Protein AF-A0A812WUK5-F1 (afdb_monomer)

Sequence (344 aa):
MPRESSPRSAKQRGPAEACTGSKLDDSQPRVDVSDVGWEGQNVEGGQHTFPHPPQRDATEASHIDANLGVSGGSTPVQKYQTASGEHGGKRDRGANPKANSAAIAAGSDATPVLARILRLELGNTSQTCYVNSVFWAYTWNALHIRISQEARFGHATEAIARVLKQRQANLVRMTTWRAIFAGWPSIGEQHDAIEFLGHFLQFARPMCWDGEWQARTVDDDGMPHVQYRESTLQAISLVLAEGSGPHSLQELVNAWHAQADVHALSQVPCYVSGRTLEIQWRSYRVGTCILHHGATPTSGHYTSLMAQADGWLRTDDYQVPQPVSRITAAHEREVYALLLRLDE

Mean predicted aligned error: 16.14 Å

Secondary structure (DSSP, 8-state):
-------------PPPP-----PPP------------------PPPP-PPPPPPPPP--------------------------------------------------TTTHHHHHHHTT-EE--SSS-HHHHHHHHHHHHHHHTS-S-HHHHHGGGHHHHHHHTT-SEE-GGG-GGGTTTTTT-S-TTS---HHHHHHHHHHHH--GGG--EEEEEEE-TTSPEEEEEEEETTSPPP--PPTT--SPPHHHHHHHHHTSSSEEEEE-S----SSS--------EEEEEEEEEESSSTTSSEEEEEEE-SSSEEEE-TTS--EEESS--HHHHHHEEEEEEEE--

Radius of gyration: 30.3 Å; Cα contacts (8 Å, |Δi|>4): 383; chains: 1; bounding box: 117×89×70 Å

Foldseek 3Di:
DDDDDDDDDDDDDDDDDDDDDDDDDDDDDDDDPPDDDDDDDDDDDDDDDDDDDDDDDDDDDDDDDDDDDDDDDDDDDDDDDDDDDDDDDDDPPDDDPDDPCPPDPQPPVLSVLVVLLLQEFEAQPALQLLVVALLNQLVQQLSNDNDDLCLSFPQCSVVNVVRSPDSYDHSVPDPSNVQLCVVPPPNRFQAFSQVSQLSNCVRRVRNVQFFWKWWWAQDPVRDTDTPDIDRSSHDDDQDDDPPPPQDFPVVSVVSVVPPNTDIDTPDPQPPPPDDDRDDDDFDKDFQKFWFADDDDSRDGHIWMWGDDPQFIWIHDHRDRTDTDNDDDPVRRSRGPDTDIDTDD

InterPro domains:
  IPR038765 Papain-like cysteine peptidase superfamily [SSF54001] (122-320)

Nearest PDB structures (foldseek):
  5k1c-assembly1_A  TM=5.718E-01  e=2.610E-05  Homo sapiens
  3ihp-assembly1_A  TM=5.927E-01  e=7.668E-02  Homo sapiens
  3ihp-assembly2_B  TM=5.653E-01  e=1.094E-01  Homo sapiens
  2da0-assembly1_A  TM=3.693E-01  e=3.585E+00  Homo sapiens

Structure (mmCIF, N/CA/C/O backbone):
data_AF-A0A812WUK5-F1
#
_entry.id   AF-A0A812WUK5-F1
#
loop_
_atom_site.group_PDB
_atom_site.id
_atom_site.type_symbol
_atom_site.label_atom_id
_atom_site.label_alt_id
_atom_site.label_comp_id
_atom_site.label_asym_id
_atom_site.label_entity_id
_atom_site.label_seq_id
_atom_site.pdbx_PDB_ins_code
_atom_site.Cartn_x
_atom_site.Cartn_y
_atom_site.Cartn_z
_atom_site.occupancy
_atom_site.B_iso_or_equiv
_atom_site.auth_seq_id
_atom_site.auth_comp_id
_atom_site.auth_asym_id
_atom_site.auth_atom_id
_atom_site.pdbx_PDB_model_num
ATOM 1 N N . MET A 1 1 ? 76.556 -41.362 14.581 1.00 43.25 1 MET A N 1
ATOM 2 C CA . MET A 1 1 ? 77.399 -42.051 13.576 1.00 43.25 1 MET A CA 1
ATOM 3 C C . MET A 1 1 ? 77.601 -43.490 14.038 1.00 43.25 1 MET A C 1
ATOM 5 O O . MET A 1 1 ? 78.009 -43.624 15.184 1.00 43.25 1 MET A O 1
ATOM 9 N N . PRO A 1 2 ? 77.425 -44.544 13.220 1.00 58.84 2 PRO A N 1
ATOM 10 C CA . PRO A 1 2 ? 76.633 -44.688 11.991 1.00 58.84 2 PRO A CA 1
ATOM 11 C C . PRO A 1 2 ? 75.740 -45.963 11.981 1.00 58.84 2 PRO A C 1
ATOM 13 O O . PRO A 1 2 ? 75.994 -46.904 12.724 1.00 58.84 2 PRO A O 1
ATOM 16 N N . ARG A 1 3 ? 74.743 -45.995 11.082 1.00 38.50 3 ARG A N 1
ATOM 17 C CA . ARG A 1 3 ? 74.404 -47.076 10.117 1.00 38.50 3 ARG A CA 1
ATOM 18 C C . ARG A 1 3 ? 72.902 -47.149 9.814 1.00 38.50 3 ARG A C 1
ATOM 20 O O . ARG A 1 3 ? 72.107 -47.650 10.596 1.00 38.50 3 ARG A O 1
ATOM 27 N N . GLU A 1 4 ? 72.591 -46.596 8.643 1.00 39.03 4 GLU A N 1
ATOM 28 C CA . GLU A 1 4 ? 71.822 -47.197 7.544 1.00 39.03 4 GLU A CA 1
ATOM 29 C C . GLU A 1 4 ? 70.603 -48.063 7.891 1.00 39.03 4 GLU A C 1
ATOM 31 O O . GLU A 1 4 ? 70.710 -49.245 8.210 1.00 39.03 4 GLU A O 1
ATOM 36 N N . SER A 1 5 ? 69.423 -47.489 7.660 1.00 42.88 5 SER A N 1
ATOM 37 C CA . SER A 1 5 ? 68.174 -48.213 7.445 1.00 42.88 5 SER A CA 1
ATOM 38 C C . SER A 1 5 ? 67.640 -47.919 6.036 1.00 42.88 5 SER A C 1
ATOM 40 O O . SER A 1 5 ? 67.253 -46.802 5.705 1.00 42.88 5 SER A O 1
ATOM 42 N N . SER A 1 6 ? 67.622 -48.951 5.190 1.00 45.56 6 SER A N 1
ATOM 43 C CA . SER A 1 6 ? 66.783 -49.000 3.985 1.00 45.56 6 SER A CA 1
ATOM 44 C C . SER A 1 6 ? 65.317 -49.210 4.373 1.00 45.56 6 SER A C 1
ATOM 46 O O . SER A 1 6 ? 65.051 -50.033 5.254 1.00 45.56 6 SER A O 1
ATOM 48 N N . PRO A 1 7 ? 64.359 -48.631 3.630 1.00 52.66 7 PRO A N 1
ATOM 49 C CA . PRO A 1 7 ? 63.055 -49.253 3.480 1.00 52.66 7 PRO A CA 1
ATOM 50 C C . PRO A 1 7 ? 62.696 -49.549 2.020 1.00 52.66 7 PRO A C 1
ATOM 52 O O . PRO A 1 7 ? 63.026 -48.837 1.074 1.00 52.66 7 PRO A O 1
ATOM 55 N N . ARG A 1 8 ? 62.004 -50.680 1.892 1.00 40.00 8 ARG A N 1
ATOM 56 C CA . ARG A 1 8 ? 61.518 -51.331 0.679 1.00 40.00 8 ARG A CA 1
ATOM 57 C C . ARG A 1 8 ? 60.457 -50.496 -0.046 1.00 40.00 8 ARG A C 1
ATOM 59 O O . ARG A 1 8 ? 59.573 -49.920 0.578 1.00 40.00 8 ARG A O 1
ATOM 66 N N . SER A 1 9 ? 60.516 -50.554 -1.378 1.00 38.97 9 SER A N 1
ATOM 67 C CA . SER A 1 9 ? 59.488 -50.099 -2.321 1.00 38.97 9 SER A CA 1
ATOM 68 C C . SER A 1 9 ? 58.119 -50.728 -2.047 1.00 38.97 9 SER A C 1
ATOM 70 O O . SER A 1 9 ? 57.991 -51.954 -2.018 1.00 38.97 9 SER A O 1
ATOM 72 N N . ALA A 1 10 ? 57.089 -49.886 -1.949 1.00 40.41 10 ALA A N 1
ATOM 73 C CA . ALA A 1 10 ? 55.686 -50.273 -2.028 1.00 40.41 10 ALA A CA 1
ATOM 74 C C . ALA A 1 10 ? 55.088 -49.785 -3.359 1.00 40.41 10 ALA A C 1
ATOM 76 O O . ALA A 1 10 ? 55.273 -48.642 -3.770 1.00 40.41 10 ALA A O 1
ATOM 77 N N . LYS A 1 11 ? 54.404 -50.712 -4.034 1.00 42.16 11 LYS A N 1
ATOM 78 C CA . LYS A 1 11 ? 53.757 -50.593 -5.345 1.00 42.16 11 LYS A CA 1
ATOM 79 C C . LYS A 1 11 ? 52.724 -49.463 -5.402 1.00 42.16 11 LYS A C 1
ATOM 81 O O . LYS A 1 11 ? 51.792 -49.439 -4.604 1.00 42.16 11 LYS A O 1
ATOM 86 N N . GLN A 1 12 ? 52.828 -48.639 -6.442 1.00 38.47 12 GLN A N 1
ATOM 87 C CA . GLN A 1 12 ? 51.754 -47.786 -6.947 1.00 38.47 12 GLN A CA 1
ATOM 88 C C . GLN A 1 12 ? 50.602 -48.639 -7.513 1.00 38.47 12 GLN A C 1
ATOM 90 O O . GLN A 1 12 ? 50.820 -49.538 -8.327 1.00 38.47 12 GLN A O 1
ATOM 95 N N . ARG A 1 13 ? 49.368 -48.326 -7.108 1.00 38.53 13 ARG A N 1
ATOM 96 C CA . ARG A 1 13 ? 48.129 -48.615 -7.845 1.00 38.53 13 ARG A CA 1
ATOM 97 C C . ARG A 1 13 ? 47.298 -47.334 -7.832 1.00 38.53 13 ARG A C 1
ATOM 99 O O . ARG A 1 13 ? 46.910 -46.884 -6.759 1.00 38.53 13 ARG A O 1
ATOM 106 N N . GLY A 1 14 ? 47.089 -46.741 -9.004 1.00 37.22 14 GLY A N 1
ATOM 107 C CA . GLY A 1 14 ? 46.167 -45.619 -9.187 1.00 37.22 14 GLY A CA 1
ATOM 108 C C . GLY A 1 14 ? 44.711 -46.098 -9.247 1.00 37.22 14 GLY A C 1
ATOM 109 O O . GLY A 1 14 ? 44.480 -47.254 -9.617 1.00 37.22 14 GLY A O 1
ATOM 110 N N . PRO A 1 15 ? 43.730 -45.252 -8.891 1.00 46.38 15 PRO A N 1
ATOM 111 C CA . PRO A 1 15 ? 42.329 -45.530 -9.150 1.00 46.38 15 PRO A CA 1
ATOM 112 C C . PRO A 1 15 ? 41.895 -44.970 -10.511 1.00 46.38 15 PRO A C 1
ATOM 114 O O . PRO A 1 15 ? 42.324 -43.901 -10.939 1.00 46.38 15 PRO A O 1
ATOM 117 N N . ALA A 1 16 ? 41.047 -45.751 -11.174 1.00 36.78 16 ALA A N 1
ATOM 118 C CA . ALA A 1 16 ? 40.384 -45.448 -12.429 1.00 36.78 16 ALA A CA 1
ATOM 119 C C . ALA A 1 16 ? 39.194 -44.504 -12.202 1.00 36.78 16 ALA A C 1
ATOM 121 O O . ALA A 1 16 ? 38.368 -44.751 -11.323 1.00 36.78 16 ALA A O 1
ATOM 122 N N . GLU A 1 17 ? 39.090 -43.465 -13.026 1.00 38.69 17 GLU A N 1
ATOM 123 C CA . GLU A 1 17 ? 37.890 -42.642 -13.165 1.00 38.69 17 GLU A CA 1
ATOM 124 C C . GLU A 1 17 ? 36.977 -43.252 -14.234 1.00 38.69 17 GLU A C 1
ATOM 126 O O . GLU A 1 17 ? 37.379 -43.459 -15.380 1.00 38.69 17 GLU A O 1
ATOM 131 N N . ALA A 1 18 ? 35.737 -43.542 -13.848 1.00 36.28 18 ALA A N 1
ATOM 132 C CA . ALA A 1 18 ? 34.640 -43.865 -14.746 1.00 36.28 18 ALA A CA 1
ATOM 133 C C . ALA A 1 18 ? 33.557 -42.796 -14.551 1.00 36.28 18 ALA A C 1
ATOM 135 O O . ALA A 1 18 ? 32.821 -42.829 -13.568 1.00 36.28 18 ALA A O 1
ATOM 136 N N . CYS A 1 19 ? 33.478 -41.840 -15.479 1.00 33.44 19 CYS A N 1
ATOM 137 C CA . CYS A 1 19 ? 32.375 -40.886 -15.568 1.00 33.44 19 CYS A CA 1
ATOM 138 C C . CYS A 1 19 ? 31.333 -41.412 -16.559 1.00 33.44 19 CYS A C 1
ATOM 140 O O . CYS A 1 19 ? 31.558 -41.477 -17.766 1.00 33.44 19 CYS A O 1
ATOM 142 N N . THR A 1 20 ? 30.184 -41.802 -16.020 1.00 36.81 20 THR A N 1
ATOM 143 C CA . THR A 1 20 ? 28.961 -42.138 -16.748 1.00 36.81 20 THR A CA 1
ATOM 144 C C . THR A 1 20 ? 28.300 -40.869 -17.281 1.00 36.81 20 THR A C 1
ATOM 146 O O . THR A 1 20 ? 27.949 -39.980 -16.507 1.00 36.81 20 THR A O 1
ATOM 149 N N . GLY A 1 21 ? 28.109 -40.795 -18.599 1.00 33.91 21 GLY A N 1
ATOM 150 C CA . GLY A 1 21 ? 27.343 -39.737 -19.252 1.00 33.91 21 GLY A CA 1
ATOM 151 C C . GLY A 1 21 ? 25.841 -39.885 -19.002 1.00 33.91 21 GLY A C 1
ATOM 152 O O . GLY A 1 21 ? 25.277 -40.959 -19.208 1.00 33.91 21 GLY A O 1
ATOM 153 N N . SER A 1 22 ? 25.194 -38.791 -18.599 1.00 37.34 22 SER A N 1
ATOM 154 C CA . SER A 1 22 ? 23.740 -38.638 -18.660 1.00 37.34 22 SER A CA 1
ATOM 155 C C . SER A 1 22 ? 23.403 -37.665 -19.790 1.00 37.34 22 SER A C 1
ATOM 157 O O . SER A 1 22 ? 23.966 -36.577 -19.885 1.00 37.34 22 SER A O 1
ATOM 159 N N . LYS A 1 23 ? 22.544 -38.122 -20.706 1.00 35.53 23 LYS A N 1
ATOM 160 C CA . LYS A 1 23 ? 21.943 -37.319 -21.772 1.00 35.53 23 LYS A CA 1
ATOM 161 C C . LYS A 1 23 ? 20.836 -36.473 -21.147 1.00 35.53 23 LYS A C 1
ATOM 163 O O . LYS A 1 23 ? 19.940 -37.042 -20.527 1.00 35.53 23 LYS A O 1
ATOM 168 N N . LEU A 1 24 ? 20.908 -35.157 -21.316 1.00 37.69 24 LEU A N 1
ATOM 169 C CA . LEU A 1 24 ? 19.786 -34.255 -21.078 1.00 37.69 24 LEU A CA 1
ATOM 170 C C . LEU A 1 24 ? 19.023 -34.050 -22.387 1.00 37.69 24 LEU A C 1
ATOM 172 O O . LEU A 1 24 ? 19.610 -33.971 -23.465 1.00 37.69 24 LEU A O 1
ATOM 176 N N . ASP A 1 25 ? 17.712 -34.080 -22.222 1.00 33.91 25 ASP A N 1
ATOM 177 C CA . ASP A 1 25 ? 16.641 -34.067 -23.204 1.00 33.91 25 ASP A CA 1
ATOM 178 C C . ASP A 1 25 ? 16.394 -32.626 -23.675 1.00 33.91 25 ASP A C 1
ATOM 180 O O . ASP A 1 25 ? 16.109 -31.745 -22.863 1.00 33.91 25 ASP A O 1
ATOM 184 N N . ASP A 1 26 ? 16.569 -32.388 -24.974 1.00 40.38 26 ASP A N 1
ATOM 185 C CA . ASP A 1 26 ? 16.453 -31.084 -25.630 1.00 40.38 26 ASP A CA 1
ATOM 186 C C . ASP A 1 26 ? 15.086 -31.021 -26.327 1.00 40.38 26 ASP A C 1
ATOM 188 O O . ASP A 1 26 ? 14.933 -31.326 -27.512 1.00 40.38 26 ASP A O 1
ATOM 192 N N . SER A 1 27 ? 14.050 -30.673 -25.565 1.00 34.34 27 SER A N 1
ATOM 193 C CA . SER A 1 27 ? 12.719 -30.423 -26.116 1.00 34.34 27 SER A CA 1
ATOM 194 C C . SER A 1 27 ? 12.052 -29.229 -25.437 1.00 34.34 27 SER A C 1
ATOM 196 O O . SER A 1 27 ? 11.167 -29.381 -24.595 1.00 34.34 27 SER A O 1
ATOM 198 N N . GLN A 1 28 ? 12.451 -28.024 -25.845 1.00 36.12 28 GLN A N 1
ATOM 199 C CA . GLN A 1 28 ? 11.579 -26.849 -25.821 1.00 36.12 28 GLN A CA 1
ATOM 200 C C . GLN A 1 28 ? 11.676 -26.087 -27.154 1.00 36.12 28 GLN A C 1
ATOM 202 O O . GLN A 1 28 ? 12.758 -26.011 -27.740 1.00 36.12 28 GLN A O 1
ATOM 207 N N . PRO A 1 29 ? 10.554 -25.556 -27.676 1.00 33.25 29 PRO A N 1
ATOM 208 C CA . PRO A 1 29 ? 10.519 -24.932 -28.991 1.00 33.25 29 PRO A CA 1
ATOM 209 C C . PRO A 1 29 ? 11.174 -23.546 -28.962 1.00 33.25 29 PRO A C 1
ATOM 211 O O . PRO A 1 29 ? 10.776 -22.671 -28.194 1.00 33.25 29 PRO A O 1
ATOM 214 N N . ARG A 1 30 ? 12.157 -23.334 -29.843 1.00 33.81 30 ARG A N 1
ATOM 215 C CA . ARG A 1 30 ? 12.632 -21.996 -30.216 1.00 33.81 30 ARG A CA 1
ATOM 216 C C . ARG A 1 30 ? 11.544 -21.306 -31.041 1.00 33.81 30 ARG A C 1
ATOM 218 O O . ARG A 1 30 ? 11.144 -21.832 -32.076 1.00 33.81 30 ARG A O 1
ATOM 225 N N . VAL A 1 31 ? 11.087 -20.143 -30.588 1.00 33.94 31 VAL A N 1
ATOM 226 C CA . VAL A 1 31 ? 10.307 -19.212 -31.412 1.00 33.94 31 VAL A CA 1
ATOM 227 C C . VAL A 1 31 ? 11.310 -18.365 -32.190 1.00 33.94 31 VAL A C 1
ATOM 229 O O . VAL A 1 31 ? 12.100 -17.636 -31.594 1.00 33.94 31 VAL A O 1
ATOM 232 N N . ASP A 1 32 ? 11.324 -18.539 -33.507 1.00 28.92 32 ASP A N 1
ATOM 233 C CA . ASP A 1 32 ? 12.151 -17.781 -34.445 1.00 28.92 32 ASP A CA 1
ATOM 234 C C . ASP A 1 32 ? 11.453 -16.440 -34.733 1.00 28.92 32 ASP A C 1
ATOM 236 O O . ASP A 1 32 ? 10.324 -16.420 -35.222 1.00 28.92 32 ASP A O 1
ATOM 240 N N . VAL A 1 33 ? 12.079 -15.321 -34.356 1.00 36.72 33 VAL A N 1
ATOM 241 C CA . VAL A 1 33 ? 11.518 -13.957 -34.483 1.00 36.72 33 VAL A CA 1
ATOM 242 C C . VAL A 1 33 ? 12.128 -13.246 -35.697 1.00 36.72 33 VAL A C 1
ATOM 244 O O . VAL A 1 33 ? 12.497 -12.078 -35.636 1.00 36.72 33 VAL A O 1
ATOM 247 N N . SER A 1 34 ? 12.284 -13.956 -36.812 1.00 31.58 34 SER A N 1
ATOM 248 C CA . SER A 1 34 ? 12.904 -13.413 -38.028 1.00 31.58 34 SER A CA 1
ATOM 249 C C . SER A 1 34 ? 11.917 -12.927 -39.104 1.00 31.58 34 SER A C 1
ATOM 251 O O . SER A 1 34 ? 12.367 -12.409 -40.118 1.00 31.58 34 SER A O 1
ATOM 253 N N . ASP A 1 35 ? 10.598 -12.962 -38.869 1.00 31.66 35 ASP A N 1
ATOM 254 C CA . ASP A 1 35 ? 9.582 -12.590 -39.876 1.00 31.66 35 ASP A CA 1
ATOM 255 C C . ASP A 1 35 ? 8.599 -11.499 -39.406 1.00 31.66 35 ASP A C 1
ATOM 257 O O . ASP A 1 35 ? 7.379 -11.673 -39.408 1.00 31.66 35 ASP A O 1
ATOM 261 N N . VAL A 1 36 ? 9.112 -10.321 -39.042 1.00 33.81 36 VAL A N 1
ATOM 262 C CA . VAL A 1 36 ? 8.279 -9.105 -39.004 1.00 33.81 36 VAL A CA 1
ATOM 263 C C . VAL A 1 36 ? 8.963 -8.006 -39.808 1.00 33.81 36 VAL A C 1
ATOM 265 O O . VAL A 1 36 ? 9.722 -7.193 -39.288 1.00 33.81 36 VAL A O 1
ATOM 268 N N . GLY A 1 37 ? 8.706 -8.007 -41.116 1.00 30.98 37 GLY A N 1
ATOM 269 C CA . GLY A 1 37 ? 9.048 -6.895 -41.994 1.00 30.98 37 GLY A CA 1
ATOM 270 C C . GLY A 1 37 ? 8.241 -5.658 -41.603 1.00 30.98 37 GLY A C 1
ATOM 271 O O . GLY A 1 37 ? 7.017 -5.649 -41.721 1.00 30.98 37 GLY A O 1
ATOM 272 N N . TRP A 1 38 ? 8.931 -4.621 -41.135 1.00 29.12 38 TRP A N 1
ATOM 273 C CA . TRP A 1 38 ? 8.349 -3.313 -40.857 1.00 29.12 38 TRP A CA 1
ATOM 274 C C . TRP A 1 38 ? 9.002 -2.286 -41.788 1.00 29.12 38 TRP A C 1
ATOM 276 O O . TRP A 1 38 ? 10.150 -1.890 -41.596 1.00 29.12 38 TRP A O 1
ATOM 286 N N . GLU A 1 39 ? 8.287 -1.899 -42.847 1.00 30.41 39 GLU A N 1
ATOM 287 C CA . GLU A 1 39 ? 8.645 -0.754 -43.688 1.00 30.41 39 GLU A CA 1
ATOM 288 C C . GLU A 1 39 ? 8.265 0.533 -42.947 1.00 30.41 39 GLU A C 1
ATOM 290 O O . GLU A 1 39 ? 7.092 0.802 -42.683 1.00 30.41 39 GLU A O 1
ATOM 295 N N . GLY A 1 40 ? 9.278 1.316 -42.575 1.00 30.23 40 GLY A N 1
ATOM 296 C CA . GLY A 1 40 ? 9.114 2.563 -41.840 1.00 30.23 40 GLY A CA 1
ATOM 297 C C . GLY A 1 40 ? 8.544 3.694 -42.698 1.00 30.23 40 GLY A C 1
ATOM 298 O O . GLY A 1 40 ? 9.031 3.976 -43.793 1.00 30.23 40 GLY A O 1
ATOM 299 N N . GLN A 1 41 ? 7.563 4.411 -42.148 1.00 30.00 41 GLN A N 1
ATOM 300 C CA . GLN A 1 41 ? 7.281 5.792 -42.531 1.00 30.00 41 GLN A CA 1
ATOM 301 C C . GLN A 1 41 ? 7.816 6.724 -41.441 1.00 30.00 41 GLN A C 1
ATOM 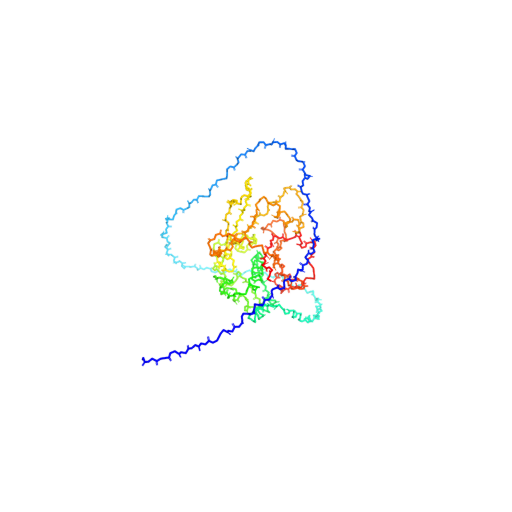303 O O . GLN A 1 41 ? 7.349 6.717 -40.305 1.00 30.00 41 GLN A O 1
ATOM 308 N N . ASN A 1 42 ? 8.820 7.516 -41.818 1.00 32.34 42 ASN A N 1
ATOM 309 C CA . ASN A 1 42 ? 9.374 8.601 -41.018 1.00 32.34 42 ASN A CA 1
ATOM 310 C C . ASN A 1 42 ? 8.310 9.680 -40.785 1.00 32.34 42 ASN A C 1
ATOM 312 O O . ASN A 1 42 ? 7.795 10.253 -41.746 1.00 32.34 42 ASN A O 1
ATOM 316 N N . VAL A 1 43 ? 8.043 10.006 -39.521 1.00 35.12 43 VAL A N 1
ATOM 317 C CA . VAL A 1 43 ? 7.376 11.254 -39.134 1.00 35.12 43 VAL A CA 1
ATOM 318 C C . VAL A 1 43 ? 8.320 11.999 -38.196 1.00 35.12 43 VAL A C 1
ATOM 320 O O . VAL A 1 43 ? 8.730 11.479 -37.161 1.00 35.12 43 VAL A O 1
ATOM 323 N N . GLU A 1 44 ? 8.722 13.193 -38.623 1.00 29.70 44 GLU A N 1
ATOM 324 C CA . GLU A 1 44 ? 9.677 14.069 -37.949 1.00 29.70 44 GLU A CA 1
ATOM 325 C C . GLU A 1 44 ? 9.178 14.472 -36.551 1.00 29.70 44 GLU A C 1
ATOM 327 O O . GLU A 1 44 ? 8.064 14.970 -36.382 1.00 29.70 44 GLU A O 1
ATOM 332 N N . GLY A 1 45 ? 10.018 14.241 -35.539 1.00 31.14 45 GLY A N 1
ATOM 333 C CA . GLY A 1 45 ? 9.733 14.545 -34.140 1.00 31.14 45 GLY A CA 1
ATOM 334 C C . GLY A 1 45 ? 9.919 16.024 -33.800 1.00 31.14 45 GLY A C 1
ATOM 335 O O . GLY A 1 45 ? 10.995 16.592 -33.993 1.00 31.14 45 GLY A O 1
ATOM 336 N N . GLY A 1 46 ? 8.882 16.632 -33.222 1.00 28.91 46 GLY A N 1
ATOM 337 C CA . GLY A 1 46 ? 8.977 17.901 -32.504 1.00 28.91 46 GLY A CA 1
ATOM 338 C C . GLY A 1 46 ? 9.508 17.677 -31.087 1.00 28.91 46 GLY A C 1
ATOM 339 O O . GLY A 1 46 ? 8.904 16.955 -30.297 1.00 28.91 46 GLY A O 1
ATOM 340 N N . GLN A 1 47 ? 10.642 18.296 -30.758 1.00 29.94 47 GLN A N 1
ATOM 341 C CA . GLN A 1 47 ? 11.203 18.304 -29.407 1.00 29.94 47 GLN A CA 1
ATOM 342 C C . GLN A 1 47 ? 10.354 19.191 -28.484 1.00 29.94 47 GLN A C 1
ATOM 344 O O . GLN A 1 47 ? 10.299 20.406 -28.667 1.00 29.94 47 GLN A O 1
ATOM 349 N N . HIS A 1 48 ? 9.744 18.599 -27.457 1.00 29.64 48 HIS A N 1
ATOM 350 C CA . HIS A 1 48 ? 9.197 19.337 -26.319 1.00 29.64 48 HIS A CA 1
ATOM 351 C C . HIS A 1 48 ? 10.147 19.214 -25.126 1.00 29.64 48 HIS A C 1
ATOM 353 O O . HIS A 1 48 ? 10.326 18.141 -24.555 1.00 29.64 48 HIS A O 1
ATOM 359 N N . THR A 1 49 ? 10.770 20.331 -24.754 1.00 29.05 49 THR A N 1
ATOM 360 C CA . THR A 1 49 ? 11.518 20.485 -23.505 1.00 29.05 49 THR A CA 1
ATOM 361 C C . THR A 1 49 ? 10.548 20.796 -22.364 1.00 29.05 49 THR A C 1
ATOM 363 O O . THR A 1 49 ? 9.758 21.736 -22.442 1.00 29.05 49 THR A O 1
ATOM 366 N N . PHE A 1 50 ? 10.608 20.013 -21.287 1.00 33.12 50 PHE A N 1
ATOM 367 C CA . PHE A 1 50 ? 9.899 20.312 -20.041 1.00 33.12 50 PHE A CA 1
ATOM 368 C C . PHE A 1 50 ? 10.764 21.211 -19.140 1.00 33.12 50 PHE A C 1
ATOM 370 O O . PHE A 1 50 ? 11.974 20.988 -19.045 1.00 33.12 50 PHE A O 1
ATOM 377 N N . PRO A 1 51 ? 10.189 22.226 -18.468 1.00 31.23 51 PRO A N 1
ATOM 378 C CA . PRO A 1 51 ? 10.938 23.082 -17.558 1.00 31.23 51 PRO A CA 1
ATOM 379 C C . PRO A 1 51 ? 11.224 22.372 -16.226 1.00 31.23 51 PRO A C 1
ATOM 381 O O . PRO A 1 51 ? 10.346 21.746 -15.633 1.00 31.23 51 PRO A O 1
ATOM 384 N N . HIS A 1 52 ? 12.455 22.517 -15.732 1.00 30.88 52 HIS A N 1
ATOM 385 C CA . HIS A 1 52 ? 12.844 22.110 -14.382 1.00 30.88 52 HIS A CA 1
ATOM 386 C C . HIS A 1 52 ? 12.072 22.903 -13.307 1.00 30.88 52 HIS A C 1
ATOM 388 O O . HIS A 1 52 ? 11.827 24.100 -13.488 1.00 30.88 52 HIS A O 1
ATOM 394 N N . PRO A 1 53 ? 11.732 22.286 -12.159 1.00 31.83 53 PRO A N 1
ATOM 395 C CA . PRO A 1 53 ? 11.141 23.000 -11.034 1.00 31.83 53 PRO A CA 1
ATOM 396 C C . PRO A 1 53 ? 12.160 23.955 -10.380 1.00 31.83 53 PRO A C 1
ATOM 398 O O . PRO A 1 53 ? 13.358 23.656 -10.350 1.00 31.83 53 PRO A O 1
ATOM 401 N N . PRO A 1 54 ? 11.709 25.101 -9.833 1.00 31.97 54 PRO A N 1
ATOM 402 C CA . PRO A 1 54 ? 12.600 26.090 -9.242 1.00 31.97 54 PRO A CA 1
ATOM 403 C C . PRO A 1 54 ? 13.219 25.567 -7.940 1.00 31.97 54 PRO A C 1
ATOM 405 O O . PRO A 1 54 ? 12.516 25.120 -7.030 1.00 31.97 54 PRO A O 1
ATOM 408 N N . GLN A 1 55 ? 14.544 25.679 -7.838 1.00 30.91 55 GLN A N 1
ATOM 409 C CA . GLN A 1 55 ? 15.269 25.552 -6.575 1.00 30.91 55 GLN A CA 1
ATOM 410 C C . GLN A 1 55 ? 14.819 26.677 -5.632 1.00 30.91 55 GLN A C 1
ATOM 412 O O . GLN A 1 55 ? 14.869 27.851 -5.993 1.00 30.91 55 GLN A O 1
ATOM 417 N N . ARG A 1 56 ? 14.340 26.324 -4.433 1.00 34.44 56 ARG A N 1
ATOM 418 C CA . ARG A 1 56 ? 14.052 27.292 -3.367 1.00 34.44 56 ARG A CA 1
ATOM 419 C C . ARG A 1 56 ? 15.281 27.452 -2.482 1.00 34.44 56 ARG A C 1
ATOM 421 O O . ARG A 1 56 ? 15.704 26.491 -1.840 1.00 34.44 56 ARG A O 1
ATOM 428 N N . ASP A 1 57 ? 15.794 28.675 -2.441 1.00 28.22 57 ASP A N 1
ATOM 429 C CA . ASP A 1 57 ? 16.835 29.108 -1.517 1.00 28.22 57 ASP A CA 1
ATOM 430 C C . ASP A 1 57 ? 16.337 29.089 -0.068 1.00 28.22 57 ASP A C 1
ATOM 432 O O . ASP A 1 57 ? 15.227 29.516 0.261 1.00 28.22 57 ASP A O 1
ATOM 436 N N . ALA A 1 58 ? 17.191 28.565 0.807 1.00 36.53 58 ALA A N 1
ATOM 437 C CA . ALA A 1 58 ? 16.968 28.453 2.236 1.00 36.53 58 ALA A CA 1
ATOM 438 C C . ALA A 1 58 ? 17.486 29.701 2.961 1.00 36.53 58 ALA A C 1
ATOM 440 O O . ALA A 1 58 ? 18.580 29.682 3.512 1.00 36.53 58 ALA A O 1
ATOM 441 N N . THR A 1 59 ? 16.688 30.765 3.012 1.00 35.41 59 THR A N 1
ATOM 442 C CA . THR A 1 59 ? 16.883 31.871 3.965 1.00 35.41 59 THR A CA 1
ATOM 443 C C . THR A 1 59 ? 15.560 32.587 4.200 1.00 35.41 59 THR A C 1
ATOM 445 O O . THR A 1 59 ? 15.132 33.334 3.334 1.00 35.41 59 THR A O 1
ATOM 448 N N . GLU A 1 60 ? 14.924 32.335 5.348 1.00 30.77 60 GLU A N 1
ATOM 449 C CA . GLU A 1 60 ? 14.215 33.318 6.192 1.00 30.77 60 GLU A CA 1
ATOM 450 C C . GLU A 1 60 ? 13.352 32.579 7.223 1.00 30.77 60 GLU A C 1
ATOM 452 O O . GLU A 1 60 ? 12.243 32.121 6.958 1.00 30.77 60 GLU A O 1
ATOM 457 N N . ALA A 1 61 ? 13.895 32.446 8.431 1.00 29.34 61 ALA A N 1
ATOM 458 C CA . ALA A 1 61 ? 13.150 32.055 9.615 1.00 29.34 61 ALA A CA 1
ATOM 459 C C . ALA A 1 61 ? 13.471 33.060 10.723 1.00 29.34 61 ALA A C 1
ATOM 461 O O . ALA A 1 61 ? 14.479 32.927 11.414 1.00 29.34 61 ALA A O 1
ATOM 462 N N . SER A 1 62 ? 12.619 34.068 10.895 1.00 31.30 62 SER A N 1
ATOM 463 C CA . SER A 1 62 ? 12.498 34.805 12.152 1.00 31.30 62 SER A CA 1
ATOM 464 C C . SER A 1 62 ? 11.169 35.563 12.208 1.00 31.30 62 SER A C 1
ATOM 466 O O . SER A 1 62 ? 10.674 36.052 11.201 1.00 31.30 62 SER A O 1
ATOM 468 N N . HIS A 1 63 ? 10.632 35.659 13.427 1.00 32.12 63 HIS A N 1
ATOM 469 C CA . HIS A 1 63 ? 9.456 36.425 13.859 1.00 32.12 63 HIS A CA 1
ATOM 470 C C . HIS A 1 63 ? 8.076 35.776 13.693 1.00 32.12 63 HIS A C 1
ATOM 472 O O . HIS A 1 63 ? 7.345 36.016 12.739 1.00 32.12 63 HIS A O 1
ATOM 478 N N . ILE A 1 64 ? 7.662 35.058 14.744 1.00 32.41 64 ILE A N 1
ATOM 479 C CA . ILE A 1 64 ? 6.259 35.042 15.171 1.00 32.41 64 ILE A CA 1
ATOM 480 C C . ILE A 1 64 ? 6.226 35.478 16.636 1.00 32.41 64 ILE A C 1
ATOM 482 O O . ILE A 1 64 ? 6.698 34.764 17.521 1.00 32.41 64 ILE A O 1
ATOM 486 N N . ASP A 1 65 ? 5.685 36.675 16.852 1.00 30.25 65 ASP A N 1
ATOM 487 C CA . ASP A 1 65 ? 5.358 37.221 18.162 1.00 30.25 65 ASP A CA 1
ATOM 488 C C . ASP A 1 65 ? 4.124 36.536 18.752 1.00 30.25 65 ASP A C 1
ATOM 490 O O . ASP A 1 65 ? 3.128 36.257 18.080 1.00 30.25 65 ASP A O 1
ATOM 494 N N . ALA A 1 66 ? 4.203 36.310 20.059 1.00 33.31 66 ALA A N 1
ATOM 495 C CA . ALA A 1 66 ? 3.103 35.885 20.897 1.00 33.31 66 ALA A CA 1
ATOM 496 C C . ALA A 1 66 ? 2.144 37.058 21.145 1.00 33.31 66 ALA A C 1
ATOM 498 O O . ALA A 1 66 ? 2.556 38.109 21.625 1.00 33.31 66 ALA A O 1
ATOM 499 N N . ASN A 1 67 ? 0.847 36.848 20.913 1.00 31.06 67 ASN A N 1
ATOM 500 C CA . ASN A 1 67 ? -0.188 37.666 21.537 1.00 31.06 67 ASN A CA 1
ATOM 501 C C . ASN A 1 67 ? -1.367 36.793 21.977 1.00 31.06 67 ASN A C 1
ATOM 503 O O . ASN A 1 67 ? -2.157 36.299 21.174 1.00 31.06 67 ASN A O 1
ATOM 507 N N . LEU A 1 68 ? -1.445 36.603 23.295 1.00 33.03 68 LEU A N 1
ATOM 508 C CA . LEU A 1 68 ? -2.579 36.047 24.020 1.00 33.03 68 LEU A CA 1
ATOM 509 C C . LEU A 1 68 ? -3.558 37.188 24.315 1.00 33.03 68 LEU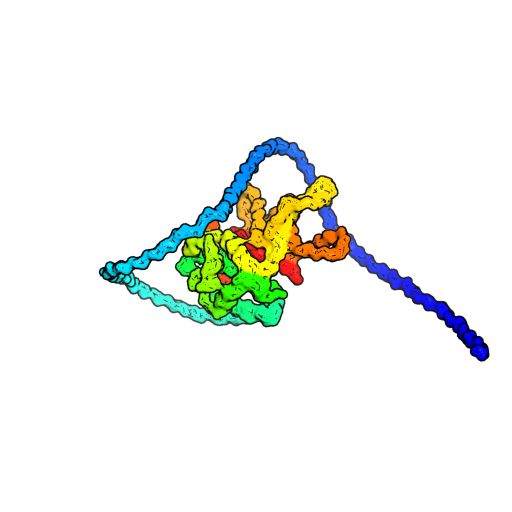 A C 1
ATOM 511 O O . LEU A 1 68 ? -3.237 38.100 25.073 1.00 33.03 68 LEU A O 1
ATOM 515 N N . GLY A 1 69 ? -4.757 37.118 23.739 1.00 28.78 69 GLY A N 1
ATOM 516 C CA . GLY A 1 69 ? -5.861 38.032 24.016 1.00 28.78 69 GLY A CA 1
ATOM 517 C C . GLY A 1 69 ? -7.107 37.260 24.436 1.00 28.78 69 GLY A C 1
ATOM 518 O O . GLY A 1 69 ? -7.691 36.530 23.643 1.00 28.78 69 GLY A O 1
ATOM 519 N N . VAL A 1 70 ? -7.489 37.421 25.701 1.00 33.56 70 VAL A N 1
ATOM 520 C CA . VAL A 1 70 ? -8.696 36.881 26.339 1.00 33.56 70 VAL A CA 1
ATOM 521 C C . VAL A 1 70 ? -9.895 37.796 26.067 1.00 33.56 70 VAL A C 1
ATOM 523 O O . VAL A 1 70 ? -9.820 38.992 26.323 1.00 33.56 70 VAL A O 1
ATOM 526 N N . SER A 1 71 ? -11.013 37.233 25.604 1.00 31.23 71 SER A N 1
ATOM 527 C CA . SER A 1 71 ? -12.423 37.599 25.898 1.00 31.23 71 SER A CA 1
ATOM 528 C C . SER A 1 71 ? -13.303 36.714 24.994 1.00 31.23 71 SER A C 1
ATOM 530 O O . SER A 1 71 ? -12.943 36.467 23.853 1.00 31.23 71 SER A O 1
ATOM 532 N N . GLY A 1 72 ? -14.378 36.047 25.412 1.00 28.30 72 GLY A N 1
ATOM 533 C CA . GLY A 1 72 ? -15.445 36.422 26.333 1.00 28.30 72 GLY A CA 1
ATOM 534 C C . GLY A 1 72 ? -16.710 36.634 25.490 1.00 28.30 72 GLY A C 1
ATOM 535 O O . GLY A 1 72 ? -16.827 37.674 24.858 1.00 28.30 72 GLY A O 1
ATOM 536 N N . GLY A 1 73 ? -17.635 35.665 25.432 1.00 27.30 73 GLY A N 1
ATOM 537 C CA . GLY A 1 73 ? -18.875 35.850 24.662 1.00 27.30 73 GLY A CA 1
ATOM 538 C C . GLY A 1 73 ? -19.737 34.604 24.440 1.00 27.30 73 GLY A C 1
ATOM 539 O O . GLY A 1 73 ? -19.530 33.853 23.499 1.00 27.30 73 GLY A O 1
ATOM 540 N N . SER A 1 74 ? -20.701 34.442 25.340 1.00 29.11 74 SER A N 1
ATOM 541 C CA . SER A 1 74 ? -21.980 33.720 25.330 1.00 29.11 74 SER A CA 1
ATOM 542 C C . SER A 1 74 ? -22.529 33.033 24.060 1.00 29.11 74 SER A C 1
ATOM 544 O O . SER A 1 74 ? -22.565 33.573 22.960 1.00 29.11 74 SER A O 1
ATOM 546 N N . THR A 1 75 ? -23.116 31.865 24.333 1.00 32.53 75 THR A N 1
ATOM 547 C CA . THR A 1 75 ? -24.041 31.002 23.572 1.00 32.53 75 THR A CA 1
ATOM 548 C C . THR A 1 75 ? -25.265 31.733 22.972 1.00 32.53 75 THR A C 1
ATOM 550 O O . THR A 1 75 ? -25.681 32.762 23.506 1.00 32.53 75 THR A O 1
ATOM 553 N N . PRO A 1 76 ? -25.943 31.150 21.955 1.00 36.94 76 PRO A N 1
ATOM 554 C CA . PRO A 1 76 ? -27.053 30.254 22.288 1.00 36.94 76 PRO A CA 1
ATOM 555 C C . PRO A 1 76 ? -27.163 28.963 21.464 1.00 36.94 76 PRO A C 1
ATOM 557 O O . PRO A 1 76 ? -26.774 28.838 20.309 1.00 36.94 76 PRO A O 1
ATOM 560 N N . VAL A 1 77 ? -27.768 28.009 22.163 1.00 33.28 77 VAL A N 1
ATOM 561 C CA . VAL A 1 77 ? -28.255 26.687 21.781 1.00 33.28 77 VAL A CA 1
ATOM 562 C C . VAL A 1 77 ? -29.204 26.753 20.578 1.00 33.28 77 VAL A C 1
ATOM 564 O O . VAL A 1 77 ? -30.227 27.430 20.644 1.00 33.28 77 VAL A O 1
ATOM 567 N N . GLN A 1 78 ? -28.948 25.945 19.545 1.00 30.67 78 GLN A N 1
ATOM 568 C CA . GLN A 1 78 ? -29.975 25.518 18.591 1.00 30.67 78 GLN A CA 1
ATOM 569 C C . GLN A 1 78 ? -30.162 24.001 18.678 1.00 30.67 78 GLN A C 1
ATOM 571 O O . GLN A 1 78 ? -29.282 23.208 18.351 1.00 30.67 78 GLN A O 1
ATOM 576 N N . LYS A 1 79 ? -31.342 23.621 19.175 1.00 30.64 79 LYS A N 1
ATOM 577 C CA . LYS A 1 79 ? -31.874 22.260 19.178 1.00 30.64 79 LYS A CA 1
ATOM 578 C C . LYS A 1 79 ? -32.290 21.906 17.751 1.00 30.64 79 LYS A C 1
ATOM 580 O O . LYS A 1 79 ? -33.224 22.514 17.239 1.00 30.64 79 LYS A O 1
ATOM 585 N N . TYR A 1 80 ? -31.676 20.888 17.160 1.00 31.06 80 TYR A N 1
ATOM 586 C CA . TYR A 1 80 ? -32.293 20.152 16.060 1.00 31.06 80 TYR A CA 1
ATOM 587 C C . TYR A 1 80 ? -32.963 18.903 16.629 1.00 31.06 80 TYR A C 1
ATOM 589 O O . TYR A 1 80 ? -32.311 17.927 16.991 1.00 31.06 80 TYR A O 1
ATOM 597 N N . GLN A 1 81 ? -34.288 18.976 16.740 1.00 29.23 81 GLN A N 1
ATOM 598 C CA . GLN A 1 81 ? -35.155 17.806 16.759 1.00 29.23 81 GLN A CA 1
ATOM 599 C C . GLN A 1 81 ? -35.234 17.282 15.325 1.00 29.23 81 GLN A C 1
ATOM 601 O O . GLN A 1 81 ? -35.669 18.004 14.433 1.00 29.23 81 GLN A O 1
ATOM 606 N N . THR A 1 82 ? -34.845 16.031 15.102 1.00 34.84 82 THR A N 1
ATOM 607 C CA . THR A 1 82 ? -35.336 15.262 13.955 1.00 34.84 82 THR A CA 1
ATOM 608 C C . THR A 1 82 ? -35.880 13.932 14.441 1.00 34.84 82 THR A C 1
ATOM 610 O O . THR A 1 82 ? -35.423 13.356 15.428 1.00 34.84 82 THR A O 1
ATOM 613 N N . ALA A 1 83 ? -36.982 13.571 13.802 1.00 31.75 83 ALA A N 1
ATOM 614 C CA . ALA A 1 83 ? -37.999 12.671 14.281 1.00 31.75 83 ALA A CA 1
ATOM 615 C C . ALA A 1 83 ? -37.573 11.200 14.260 1.00 31.75 83 ALA A C 1
ATOM 617 O O . ALA A 1 83 ? -36.880 10.722 13.366 1.00 31.75 83 ALA A O 1
ATOM 618 N N . SER A 1 84 ? -38.093 10.498 15.258 1.00 33.28 84 SER A N 1
ATOM 619 C CA . SER A 1 84 ? -38.247 9.055 15.353 1.00 33.28 84 SER A CA 1
ATOM 620 C C . SER A 1 84 ? -38.979 8.477 14.136 1.00 33.28 84 SER A C 1
ATOM 622 O O . SER A 1 84 ? -40.162 8.751 13.933 1.00 33.28 84 SER A O 1
ATOM 624 N N . GLY A 1 85 ? -38.285 7.633 13.375 1.00 31.34 85 GLY A N 1
ATOM 625 C CA . GLY A 1 85 ? -38.872 6.659 12.461 1.00 31.34 85 GLY A CA 1
ATOM 626 C C . GLY A 1 85 ? -38.463 5.259 12.908 1.00 31.34 85 GLY A C 1
ATOM 627 O O . GLY A 1 85 ? -37.352 4.814 12.634 1.00 31.34 85 GLY A O 1
ATOM 628 N N . GLU A 1 86 ? -39.346 4.588 13.643 1.00 35.16 86 GLU A N 1
ATOM 629 C CA . GLU A 1 86 ? -39.204 3.183 14.016 1.00 35.16 86 GLU A CA 1
ATOM 630 C C . GLU A 1 86 ? -39.356 2.300 12.769 1.00 35.16 86 GLU A C 1
ATOM 632 O O . GLU A 1 86 ? -40.415 2.263 12.144 1.00 35.16 86 GLU A O 1
ATOM 637 N N . HIS A 1 87 ? -38.308 1.556 12.416 1.00 34.88 87 HIS A N 1
ATOM 638 C CA . HIS A 1 87 ? -38.398 0.379 11.550 1.00 34.88 87 HIS A CA 1
ATOM 639 C C . HIS A 1 87 ? -37.615 -0.767 12.193 1.00 34.88 87 HIS A C 1
ATOM 641 O O . HIS A 1 87 ? -36.390 -0.861 12.114 1.00 34.88 87 HIS A O 1
ATOM 647 N N . GLY A 1 88 ? -38.360 -1.632 12.884 1.00 36.97 88 GLY A N 1
ATOM 648 C CA . GLY A 1 88 ? -37.866 -2.870 13.468 1.00 36.97 88 GLY A CA 1
ATOM 649 C C . GLY A 1 88 ? -37.580 -3.910 12.389 1.00 36.97 88 GLY A C 1
ATOM 650 O O . GLY A 1 88 ? -38.472 -4.641 11.972 1.00 36.97 88 GLY A O 1
ATOM 651 N N . GLY A 1 89 ? -36.319 -4.003 11.970 1.00 32.69 89 GLY A N 1
ATOM 652 C CA . GLY A 1 89 ? -35.793 -5.127 11.199 1.00 32.69 89 GLY A CA 1
ATOM 653 C C . GLY A 1 89 ? -35.061 -6.105 12.115 1.00 32.69 89 GLY A C 1
ATOM 654 O O . GLY A 1 89 ? -33.954 -5.818 12.573 1.00 32.69 89 GLY A O 1
ATOM 655 N N . LYS A 1 90 ? -35.673 -7.267 12.381 1.00 35.47 90 LYS A N 1
ATOM 656 C CA . LYS A 1 90 ? -35.010 -8.446 12.965 1.00 35.47 90 LYS A CA 1
ATOM 657 C C . LYS A 1 90 ? -33.750 -8.759 12.149 1.00 35.47 90 LYS A C 1
ATOM 659 O O . LYS A 1 90 ? -33.854 -9.167 10.999 1.00 35.47 90 LYS A O 1
ATOM 664 N N . ARG A 1 91 ? -32.565 -8.574 12.739 1.00 35.97 91 ARG A N 1
ATOM 665 C CA . ARG A 1 91 ? -31.309 -9.086 12.178 1.00 35.97 91 ARG A CA 1
ATOM 666 C C . ARG A 1 91 ? -31.126 -10.526 12.631 1.00 35.97 91 ARG A C 1
ATOM 668 O O . ARG A 1 91 ? -30.920 -10.782 13.820 1.00 35.97 91 ARG A O 1
ATOM 675 N N . ASP A 1 92 ? -31.192 -11.437 11.670 1.00 32.47 92 ASP A N 1
ATOM 676 C CA . ASP A 1 92 ? -30.732 -12.808 11.822 1.00 32.47 92 ASP A CA 1
ATOM 677 C C . ASP A 1 92 ? -29.258 -12.807 12.233 1.00 32.47 92 ASP A C 1
ATOM 679 O O . ASP A 1 92 ? -28.382 -12.288 11.538 1.00 32.47 92 ASP A O 1
ATOM 683 N N . ARG A 1 93 ? -28.980 -13.394 13.401 1.00 37.34 93 ARG A N 1
ATOM 684 C CA . ARG A 1 93 ? -27.625 -13.754 13.823 1.00 37.34 93 ARG A CA 1
ATOM 685 C C . ARG A 1 93 ? -27.194 -14.970 13.005 1.00 37.34 93 ARG A C 1
ATOM 687 O O . ARG A 1 93 ? -27.308 -16.106 13.457 1.00 37.34 93 ARG A O 1
ATOM 694 N N . GLY A 1 94 ? -26.750 -14.697 11.781 1.00 32.09 94 GLY A N 1
ATOM 695 C CA . GLY A 1 94 ? -26.084 -15.652 10.905 1.00 32.09 94 GLY A CA 1
ATOM 696 C C . GLY A 1 94 ? -24.778 -16.157 11.518 1.00 32.09 94 GLY A C 1
ATOM 697 O O . GLY A 1 94 ? -24.097 -15.452 12.261 1.00 32.09 94 GLY A O 1
ATOM 698 N N . ALA A 1 95 ? -24.495 -17.422 11.236 1.00 34.59 95 ALA A N 1
ATOM 699 C CA . ALA A 1 95 ? -23.529 -18.278 11.897 1.00 34.59 95 ALA A CA 1
ATOM 700 C C . ALA A 1 95 ? -22.091 -17.736 11.955 1.00 34.59 95 ALA A C 1
ATOM 702 O O . ALA A 1 95 ? -21.571 -17.136 11.021 1.00 34.59 95 ALA A O 1
ATOM 703 N N . ASN A 1 96 ? -21.444 -18.065 13.072 1.00 35.31 96 ASN A N 1
ATOM 704 C CA . ASN A 1 96 ? -20.017 -17.937 13.335 1.00 35.31 96 ASN A CA 1
ATOM 705 C C . ASN A 1 96 ? -19.199 -18.684 12.253 1.00 35.31 96 ASN A C 1
ATOM 707 O O . ASN A 1 96 ? -19.274 -19.919 12.209 1.00 35.31 96 ASN A O 1
ATOM 711 N N . PRO A 1 97 ? -18.434 -18.000 11.380 1.00 40.81 97 PRO A N 1
ATOM 712 C CA . PRO A 1 97 ? -17.553 -18.682 10.448 1.00 40.81 97 PRO A CA 1
ATOM 713 C C . PRO A 1 97 ? -16.394 -19.284 11.244 1.00 40.81 97 PRO A C 1
ATOM 715 O O . PRO A 1 97 ? -15.652 -18.588 11.938 1.00 40.81 97 PRO A O 1
ATOM 718 N N . LYS A 1 98 ? -16.262 -20.612 11.168 1.00 34.97 98 LYS A N 1
ATOM 719 C CA . LYS A 1 98 ? -15.094 -21.333 11.677 1.00 34.97 98 LYS A CA 1
ATOM 720 C C . LYS A 1 98 ? -13.839 -20.657 11.126 1.00 34.97 98 LYS A C 1
ATOM 722 O O . LYS A 1 98 ? -13.722 -20.455 9.922 1.00 34.97 98 LYS A O 1
ATOM 727 N N . ALA A 1 99 ? -12.934 -20.292 12.027 1.00 38.34 99 ALA A N 1
ATOM 728 C CA . ALA A 1 99 ? -11.658 -19.686 11.701 1.00 38.34 99 ALA A CA 1
ATOM 729 C C . ALA A 1 99 ? -10.877 -20.588 10.731 1.00 38.34 99 ALA A C 1
ATOM 731 O O . ALA A 1 99 ? -10.371 -21.638 11.125 1.00 38.34 99 ALA A O 1
ATOM 732 N N . ASN A 1 100 ? -10.776 -20.168 9.470 1.00 38.62 100 ASN A N 1
ATOM 733 C CA . ASN A 1 100 ? -9.813 -20.702 8.513 1.00 38.62 100 ASN A CA 1
ATOM 734 C C . ASN A 1 100 ? -8.421 -20.211 8.925 1.00 38.62 100 ASN A C 1
ATOM 736 O O . ASN A 1 100 ? -7.941 -19.181 8.459 1.00 38.62 100 ASN A O 1
ATOM 740 N N . SER A 1 101 ? -7.775 -20.920 9.850 1.00 39.34 101 SER A N 1
ATOM 741 C CA . SER A 1 101 ? -6.356 -20.723 10.140 1.00 39.34 101 SER A CA 1
ATOM 742 C C . SER A 1 101 ? -5.526 -21.512 9.125 1.00 39.34 101 SER A C 1
ATOM 744 O O . SER A 1 101 ? -4.988 -22.573 9.441 1.00 39.34 101 SER A O 1
ATOM 746 N N . ALA A 1 102 ? -5.447 -21.013 7.892 1.00 40.12 102 ALA A N 1
ATOM 747 C CA . ALA A 1 102 ? -4.402 -21.435 6.970 1.00 40.12 102 ALA A CA 1
ATOM 748 C C . ALA A 1 102 ? -3.069 -20.904 7.519 1.00 40.12 102 ALA A C 1
ATOM 750 O O . ALA A 1 102 ? -2.869 -19.695 7.656 1.00 40.12 102 ALA A O 1
ATOM 751 N N . ALA A 1 103 ? -2.190 -21.819 7.925 1.00 38.19 103 ALA A N 1
ATOM 752 C CA . ALA A 1 103 ? -0.877 -21.495 8.456 1.00 38.19 103 ALA A CA 1
ATOM 753 C C . ALA A 1 103 ? -0.011 -20.905 7.335 1.00 38.19 103 ALA A C 1
ATOM 755 O O . ALA A 1 103 ? 0.602 -21.624 6.550 1.00 38.19 103 ALA A O 1
ATOM 756 N N . ILE A 1 104 ? 0.030 -19.577 7.254 1.00 46.81 104 ILE A N 1
ATOM 757 C CA . ILE A 1 104 ? 1.060 -18.864 6.503 1.00 46.81 104 ILE A CA 1
ATOM 758 C C . ILE A 1 104 ? 2.389 -19.225 7.173 1.00 46.81 104 ILE A C 1
ATOM 760 O O . ILE A 1 104 ? 2.528 -19.041 8.383 1.00 46.81 104 ILE A O 1
ATOM 764 N N . ALA A 1 105 ? 3.358 -19.722 6.401 1.00 44.09 105 ALA A N 1
ATOM 765 C CA . ALA A 1 105 ? 4.739 -19.965 6.829 1.00 44.09 105 ALA A CA 1
ATOM 766 C C . ALA A 1 105 ? 5.483 -18.640 7.094 1.00 44.09 105 ALA A C 1
ATOM 768 O O . ALA A 1 105 ? 6.559 -18.372 6.563 1.00 44.09 105 ALA A O 1
ATOM 769 N N . ALA A 1 106 ? 4.875 -17.757 7.874 1.00 47.41 106 ALA A N 1
ATOM 770 C CA . ALA A 1 106 ? 5.535 -16.613 8.448 1.00 47.41 106 ALA A CA 1
ATOM 771 C C . ALA A 1 106 ? 6.401 -17.147 9.602 1.00 47.41 106 ALA A C 1
ATOM 773 O O . ALA A 1 106 ? 5.998 -18.089 10.287 1.00 47.41 106 ALA A O 1
ATOM 774 N N . GLY A 1 107 ? 7.606 -16.601 9.804 1.00 51.81 107 GLY A N 1
ATOM 775 C CA . GLY A 1 107 ? 8.420 -16.957 10.975 1.00 51.81 107 GLY A CA 1
ATOM 776 C C . GLY A 1 107 ? 7.589 -16.857 12.263 1.00 51.81 107 GLY A C 1
ATOM 777 O O . GLY A 1 107 ? 6.606 -16.114 12.288 1.00 51.81 107 GLY A O 1
ATOM 778 N N . SER A 1 108 ? 7.952 -17.600 13.316 1.00 54.94 108 SER A N 1
ATOM 779 C CA . SER A 1 108 ? 7.140 -17.773 14.542 1.00 54.94 108 SER A CA 1
ATOM 780 C C . SER A 1 108 ? 6.530 -16.480 15.105 1.00 54.94 108 SER A C 1
ATOM 782 O O . SER A 1 108 ? 5.442 -16.506 15.678 1.00 54.94 108 SER A O 1
ATOM 784 N N . ASP A 1 109 ? 7.197 -15.347 14.891 1.00 61.16 109 ASP A N 1
ATOM 785 C CA . ASP A 1 109 ? 6.839 -14.040 15.441 1.00 61.16 109 ASP A CA 1
ATOM 786 C C . ASP A 1 109 ? 5.815 -13.260 14.598 1.00 61.16 109 ASP A C 1
ATOM 788 O O . ASP A 1 109 ? 5.187 -12.320 15.089 1.00 61.16 109 ASP A O 1
ATOM 792 N N . ALA A 1 110 ? 5.609 -13.629 13.333 1.00 66.25 110 ALA A N 1
ATOM 793 C CA . ALA A 1 110 ? 4.676 -12.945 12.437 1.00 66.25 110 ALA A CA 1
ATOM 794 C C . ALA A 1 110 ? 3.234 -13.461 12.576 1.00 66.25 110 ALA A C 1
ATOM 796 O O . ALA A 1 110 ? 2.285 -12.701 12.377 1.00 66.25 110 ALA A O 1
ATOM 797 N N . THR A 1 111 ? 3.047 -14.712 13.002 1.00 77.56 111 THR A N 1
ATOM 798 C CA . THR A 1 111 ? 1.724 -15.337 13.164 1.00 77.56 111 THR A CA 1
ATOM 799 C C . THR A 1 111 ? 0.793 -14.562 14.109 1.00 77.56 111 THR A C 1
ATOM 801 O O . THR A 1 111 ? -0.358 -14.314 13.735 1.00 77.56 111 THR A O 1
ATOM 804 N N . PRO A 1 112 ? 1.237 -14.084 15.293 1.00 88.44 112 PRO A N 1
ATOM 805 C CA . PRO A 1 112 ? 0.379 -13.287 16.171 1.00 88.44 112 PRO A CA 1
ATOM 806 C C . PRO A 1 112 ? 0.005 -11.926 15.575 1.00 88.44 112 PRO A C 1
ATOM 808 O O . PRO A 1 112 ? -1.078 -11.411 15.855 1.00 88.44 112 PRO A O 1
ATOM 811 N N . VAL A 1 113 ? 0.891 -11.335 14.769 1.00 89.88 113 VAL A N 1
ATOM 812 C CA . VAL A 1 113 ? 0.676 -10.023 14.144 1.00 89.88 113 VAL A CA 1
ATOM 813 C C . VAL A 1 113 ? -0.302 -10.136 12.976 1.00 89.88 113 VAL A C 1
ATOM 815 O O . VAL A 1 113 ? -1.251 -9.357 12.901 1.00 89.88 113 VAL A O 1
ATOM 818 N N . LEU A 1 114 ? -0.160 -11.166 12.140 1.00 91.00 114 LEU A N 1
ATOM 819 C CA . LEU A 1 114 ? -1.137 -11.497 11.100 1.00 91.00 114 LEU A CA 1
ATOM 820 C C . LEU A 1 114 ? -2.515 -11.797 11.714 1.00 91.00 114 LEU A C 1
ATOM 822 O O . LEU A 1 114 ? -3.536 -11.285 11.273 1.00 91.00 114 LEU A O 1
ATOM 826 N N . ALA A 1 115 ? -2.585 -12.522 12.829 1.00 92.38 115 ALA A N 1
ATOM 827 C CA . ALA A 1 115 ? -3.868 -12.730 13.504 1.00 92.38 115 ALA A CA 1
ATOM 828 C C . ALA A 1 115 ? -4.515 -11.425 14.020 1.00 92.38 115 ALA A C 1
ATOM 830 O O . ALA A 1 115 ? -5.718 -11.402 14.292 1.00 92.38 115 ALA A O 1
ATOM 831 N N . ARG A 1 116 ? -3.746 -10.347 14.224 1.00 94.69 116 ARG A N 1
ATOM 832 C CA . ARG A 1 116 ? -4.280 -9.024 14.592 1.00 94.69 116 ARG A CA 1
ATOM 833 C C . ARG A 1 116 ? -4.738 -8.244 13.367 1.00 94.69 116 ARG A C 1
ATOM 835 O O . ARG A 1 116 ? -5.835 -7.699 13.418 1.00 94.69 116 ARG A O 1
ATOM 842 N N . ILE A 1 117 ? -3.970 -8.257 12.271 1.00 95.50 117 ILE A N 1
ATOM 843 C CA . ILE A 1 117 ? -4.345 -7.563 11.025 1.00 95.50 117 ILE A CA 1
ATOM 844 C C . ILE A 1 117 ? -5.701 -8.065 10.502 1.00 95.50 117 ILE A C 1
ATOM 846 O O . ILE A 1 117 ? -6.549 -7.272 10.121 1.00 95.50 117 ILE A O 1
ATOM 850 N N . LEU A 1 118 ? -5.969 -9.369 10.621 1.00 96.31 118 LEU A N 1
ATOM 851 C CA . LEU A 1 118 ? -7.233 -9.989 10.195 1.00 96.31 118 LEU A CA 1
ATOM 852 C C . LEU A 1 118 ? -8.454 -9.636 11.061 1.00 96.31 118 LEU A C 1
ATOM 854 O O . LEU A 1 118 ? -9.579 -9.958 10.694 1.00 96.31 118 LEU A O 1
ATOM 858 N N . ARG A 1 119 ? -8.254 -9.019 12.229 1.00 97.00 119 ARG A N 1
ATOM 859 C CA . ARG A 1 119 ? -9.329 -8.615 13.155 1.00 97.00 119 ARG A CA 1
ATOM 860 C C . ARG A 1 119 ? -9.459 -7.101 13.292 1.00 97.00 119 ARG A C 1
ATOM 862 O O . ARG A 1 119 ? -10.279 -6.643 14.086 1.00 97.00 119 ARG A O 1
ATOM 869 N N . LEU A 1 120 ? -8.619 -6.356 12.584 1.00 98.12 120 LEU A N 1
ATOM 870 C CA . LEU A 1 120 ? -8.583 -4.908 12.631 1.00 98.12 120 LEU A CA 1
ATOM 871 C C . LEU A 1 120 ? -9.671 -4.334 11.718 1.00 98.12 120 LEU A C 1
ATOM 873 O O . LEU A 1 120 ? -9.806 -4.739 10.568 1.00 98.12 120 LEU A O 1
ATOM 877 N N . GLU A 1 121 ? -10.410 -3.363 12.236 1.00 98.31 121 GLU A N 1
ATOM 878 C CA . GLU A 1 121 ? -11.342 -2.527 11.484 1.00 98.31 121 GLU A CA 1
ATOM 879 C C . GLU A 1 121 ? -10.751 -1.119 11.373 1.00 98.31 121 GLU A C 1
ATOM 881 O O . GLU A 1 121 ? -10.430 -0.493 12.390 1.00 98.31 121 GLU A O 1
ATOM 886 N N . LEU A 1 122 ? -10.621 -0.595 10.154 1.00 98.31 122 LEU A N 1
ATOM 887 C CA . LEU A 1 122 ? -10.229 0.797 9.947 1.00 98.31 122 LEU A CA 1
ATOM 888 C C . LEU A 1 122 ? -11.465 1.650 9.698 1.00 98.31 122 LEU A C 1
ATOM 890 O O . LEU A 1 122 ? -12.198 1.440 8.739 1.00 98.31 122 LEU A O 1
ATOM 894 N N . GLY A 1 123 ? -11.721 2.602 10.586 1.00 96.88 123 GLY A N 1
ATOM 895 C CA . GLY A 1 123 ? -12.800 3.560 10.424 1.00 96.88 123 GLY A CA 1
ATOM 896 C C . GLY A 1 123 ? -12.421 4.671 9.453 1.00 96.88 123 GLY A C 1
ATOM 897 O O . GLY A 1 123 ? -11.289 5.153 9.460 1.00 96.88 123 GLY A O 1
ATOM 898 N N . ASN A 1 124 ? -13.403 5.129 8.688 1.00 94.44 124 ASN A N 1
ATOM 899 C CA . ASN A 1 124 ? -13.280 6.228 7.744 1.00 94.44 124 ASN A CA 1
ATOM 900 C C . ASN A 1 124 ? -14.277 7.347 8.078 1.00 94.44 124 ASN A C 1
ATOM 902 O O . ASN A 1 124 ? -15.376 7.421 7.540 1.00 94.44 124 ASN A O 1
ATOM 906 N N . THR A 1 125 ? -13.917 8.211 9.032 1.00 86.75 125 THR A N 1
ATOM 907 C CA . THR A 1 125 ? -14.814 9.294 9.494 1.00 86.75 125 THR A CA 1
ATOM 908 C C . THR A 1 125 ? -14.874 10.495 8.544 1.00 86.75 125 THR A C 1
ATOM 910 O O . THR A 1 125 ? -15.488 11.502 8.883 1.00 86.75 125 THR A O 1
ATOM 913 N N . SER A 1 126 ? -14.178 10.415 7.415 1.00 87.69 126 SER A N 1
ATOM 914 C CA . SER A 1 126 ? -13.944 11.470 6.425 1.00 87.69 126 SER A CA 1
ATOM 915 C C . SER A 1 126 ? -13.779 10.812 5.047 1.00 87.69 126 SER A C 1
ATOM 917 O O . SER A 1 126 ? -14.202 9.678 4.869 1.00 87.69 126 SER A O 1
ATOM 919 N N . GLN A 1 127 ? -13.186 11.479 4.059 1.00 93.00 127 GLN A N 1
ATOM 920 C CA . GLN A 1 127 ? -12.873 10.870 2.760 1.00 93.00 127 GLN A CA 1
ATOM 921 C C . GLN A 1 127 ? -11.457 10.261 2.765 1.00 93.00 127 GLN A C 1
ATOM 923 O O . GLN A 1 127 ? -10.615 10.563 1.935 1.00 93.00 127 GLN A O 1
ATOM 928 N N . THR A 1 128 ? -11.163 9.419 3.761 1.00 96.50 128 THR A N 1
ATOM 929 C CA . THR A 1 128 ? -9.801 8.920 4.067 1.00 96.50 128 THR A CA 1
ATOM 930 C C . THR A 1 128 ? -9.570 7.453 3.701 1.00 96.50 128 THR A C 1
ATOM 932 O O . THR A 1 128 ? -8.618 6.831 4.172 1.00 96.50 128 THR A O 1
ATOM 935 N N . CYS A 1 129 ? -10.418 6.887 2.840 1.00 97.69 129 CYS A N 1
ATOM 936 C CA . CYS A 1 129 ? -10.295 5.504 2.368 1.00 97.69 129 CYS A CA 1
ATOM 937 C C . CYS A 1 129 ? -8.951 5.234 1.656 1.00 97.69 129 CYS A C 1
ATOM 939 O O . CYS A 1 129 ? -8.415 4.127 1.740 1.00 97.69 129 CYS A O 1
ATOM 941 N N . TYR A 1 130 ? -8.359 6.258 1.027 1.00 98.12 130 TYR A N 1
ATOM 942 C CA . TYR A 1 130 ? -7.033 6.190 0.406 1.00 98.12 130 TYR A CA 1
ATOM 943 C C . TYR A 1 130 ? -5.932 5.870 1.438 1.00 98.12 130 TYR A C 1
ATOM 945 O O . TYR A 1 130 ? -5.109 4.985 1.213 1.00 98.12 130 TYR A O 1
ATOM 953 N N . VAL A 1 131 ? -5.980 6.492 2.626 1.00 98.06 131 VAL A N 1
ATOM 954 C CA . VAL A 1 131 ? -5.053 6.223 3.743 1.00 98.06 131 VAL A CA 1
ATOM 955 C C . VAL A 1 131 ? -5.212 4.789 4.244 1.00 98.06 131 VAL A C 1
ATOM 957 O O . VAL A 1 131 ? -4.221 4.090 4.459 1.00 98.06 131 VAL A O 1
ATOM 960 N N . ASN A 1 132 ? -6.458 4.341 4.426 1.00 98.25 132 ASN A N 1
ATOM 961 C CA . ASN A 1 132 ? -6.752 2.988 4.900 1.00 98.25 132 ASN A CA 1
ATOM 962 C C . ASN A 1 132 ? -6.239 1.936 3.910 1.00 98.25 132 ASN A C 1
ATOM 964 O O . ASN A 1 132 ? -5.601 0.966 4.318 1.00 98.25 132 ASN A O 1
ATOM 968 N N . SER A 1 133 ? -6.461 2.154 2.614 1.00 98.25 133 SER A N 1
ATOM 969 C CA . SER A 1 133 ? -5.992 1.257 1.555 1.00 98.25 133 SER A CA 1
ATOM 970 C C . SER A 1 133 ? -4.467 1.186 1.499 1.00 98.25 133 SER A C 1
ATOM 972 O O . SER A 1 133 ? -3.905 0.092 1.471 1.00 98.25 133 SER A O 1
ATOM 974 N N . VAL A 1 134 ? -3.781 2.329 1.603 1.00 98.19 134 VAL A N 1
ATOM 975 C CA . VAL A 1 134 ? -2.314 2.366 1.711 1.00 98.19 134 VAL A CA 1
ATOM 976 C C . VAL A 1 134 ? -1.824 1.607 2.938 1.00 98.19 134 VAL A C 1
ATOM 978 O O . VAL A 1 134 ? -0.913 0.790 2.815 1.00 98.19 134 VAL A O 1
ATOM 981 N N . PHE A 1 135 ? -2.439 1.806 4.109 1.00 98.31 135 PHE A N 1
ATOM 982 C CA . PHE A 1 135 ? -2.065 1.068 5.315 1.00 98.31 135 PHE A CA 1
ATOM 983 C C . PHE A 1 135 ? -2.192 -0.447 5.121 1.00 98.31 135 PHE A C 1
ATOM 985 O O . PHE A 1 135 ? -1.265 -1.179 5.479 1.00 98.31 135 PHE A O 1
ATOM 992 N N . TRP A 1 136 ? -3.310 -0.923 4.565 1.00 98.00 136 TRP A N 1
ATOM 993 C CA . TRP A 1 136 ? -3.524 -2.350 4.319 1.00 98.00 136 TRP A CA 1
ATOM 994 C C . TRP A 1 136 ? -2.499 -2.908 3.335 1.00 98.00 136 TRP A C 1
ATOM 996 O O . TRP A 1 136 ? -1.827 -3.890 3.653 1.00 98.00 136 TRP A O 1
ATOM 1006 N N . ALA A 1 137 ? -2.341 -2.251 2.183 1.00 97.25 137 ALA A N 1
ATOM 1007 C CA . ALA A 1 137 ? -1.424 -2.663 1.129 1.00 97.25 137 ALA A CA 1
ATOM 1008 C C . ALA A 1 137 ? 0.026 -2.739 1.636 1.00 97.25 137 ALA A C 1
ATOM 1010 O O . ALA A 1 137 ? 0.689 -3.776 1.533 1.00 97.25 137 ALA A O 1
ATOM 1011 N N . TYR A 1 138 ? 0.495 -1.661 2.263 1.00 96.75 138 TYR A N 1
ATOM 1012 C CA . TYR A 1 138 ? 1.834 -1.557 2.831 1.00 96.75 138 TYR A CA 1
ATOM 1013 C C . TYR A 1 138 ? 2.081 -2.606 3.921 1.00 96.75 138 TYR A C 1
ATOM 1015 O O . TYR A 1 138 ? 3.031 -3.388 3.845 1.00 96.75 138 TYR A O 1
ATOM 1023 N N . THR A 1 139 ? 1.211 -2.644 4.936 1.00 96.88 139 THR A N 1
ATOM 1024 C CA . THR A 1 139 ? 1.438 -3.466 6.131 1.00 96.88 139 THR A CA 1
ATOM 1025 C C . THR A 1 139 ? 1.382 -4.948 5.789 1.00 96.88 139 THR A C 1
ATOM 1027 O O . THR A 1 139 ? 2.198 -5.717 6.292 1.00 96.88 139 THR A O 1
ATOM 1030 N N . TRP A 1 140 ? 0.464 -5.360 4.910 1.00 96.56 140 TRP A N 1
ATOM 1031 C CA . TRP A 1 140 ? 0.377 -6.752 4.477 1.00 96.56 140 TRP A CA 1
ATOM 1032 C C . TRP A 1 140 ? 1.657 -7.205 3.772 1.00 96.56 140 TRP A C 1
ATOM 1034 O O . TRP A 1 140 ? 2.240 -8.212 4.174 1.00 96.56 140 TRP A O 1
ATOM 1044 N N . ASN A 1 141 ? 2.152 -6.441 2.790 1.00 93.94 141 ASN A N 1
ATOM 1045 C CA . ASN A 1 141 ? 3.400 -6.782 2.097 1.00 93.94 141 ASN A CA 1
ATOM 1046 C C . ASN A 1 141 ? 4.590 -6.824 3.051 1.00 93.94 141 ASN A C 1
ATOM 1048 O O . ASN A 1 141 ? 5.330 -7.806 3.066 1.00 93.94 141 ASN A O 1
ATOM 1052 N N . ALA A 1 142 ? 4.745 -5.797 3.885 1.00 93.50 142 ALA A N 1
ATOM 1053 C CA . ALA A 1 142 ? 5.845 -5.723 4.833 1.00 93.50 142 ALA A CA 1
ATOM 1054 C C . ALA A 1 142 ? 5.829 -6.903 5.822 1.00 93.50 142 ALA A C 1
ATOM 1056 O O . ALA A 1 142 ? 6.878 -7.468 6.124 1.00 93.50 142 ALA A O 1
ATOM 1057 N N . LEU A 1 143 ? 4.658 -7.351 6.294 1.00 93.50 143 LEU A N 1
ATOM 1058 C CA . LEU A 1 143 ? 4.560 -8.487 7.220 1.00 93.50 143 LEU A CA 1
ATOM 1059 C C . LEU A 1 143 ? 5.025 -9.823 6.626 1.00 93.50 143 LEU A C 1
ATOM 1061 O O . LEU A 1 143 ? 5.409 -10.707 7.395 1.00 93.50 143 LEU A O 1
ATOM 1065 N N . HIS A 1 144 ? 5.035 -9.960 5.300 1.00 90.81 144 HIS A N 1
ATOM 1066 C CA . HIS A 1 144 ? 5.562 -11.139 4.616 1.00 90.81 144 HIS A CA 1
ATOM 1067 C C . HIS A 1 144 ? 7.092 -11.154 4.492 1.00 90.81 144 HIS A C 1
ATOM 1069 O O . HIS A 1 144 ? 7.649 -12.202 4.178 1.00 90.81 144 HIS A O 1
ATOM 1075 N N . ILE A 1 145 ? 7.776 -10.045 4.781 1.00 89.44 145 ILE A N 1
ATOM 1076 C CA . ILE A 1 145 ? 9.236 -9.948 4.707 1.00 89.44 145 ILE A CA 1
ATOM 1077 C C . ILE A 1 145 ? 9.844 -10.397 6.040 1.00 89.44 145 ILE A C 1
ATOM 1079 O O . ILE A 1 145 ? 9.498 -9.891 7.112 1.00 89.44 145 ILE A O 1
ATOM 1083 N N . ARG A 1 146 ? 10.770 -11.359 5.996 1.00 89.12 146 ARG A N 1
ATOM 1084 C CA . ARG A 1 146 ? 11.373 -11.979 7.189 1.00 89.12 146 ARG A CA 1
ATOM 1085 C C . ARG A 1 146 ? 12.558 -11.179 7.740 1.00 89.12 146 ARG A C 1
ATOM 1087 O O . ARG A 1 146 ? 13.678 -11.674 7.795 1.00 89.12 146 ARG A O 1
ATOM 1094 N N . ILE A 1 147 ? 12.302 -9.949 8.179 1.00 88.69 147 ILE A N 1
ATOM 1095 C CA . ILE A 1 147 ? 13.292 -9.092 8.856 1.00 88.69 147 ILE A CA 1
ATOM 1096 C C . ILE A 1 147 ? 12.693 -8.436 10.117 1.00 88.69 147 ILE A C 1
ATOM 1098 O O . ILE A 1 147 ? 11.513 -8.636 10.438 1.00 88.69 147 ILE A O 1
ATOM 1102 N N . SER A 1 148 ? 13.490 -7.665 10.867 1.00 92.38 148 SER A N 1
ATOM 1103 C CA . SER A 1 148 ? 13.009 -6.984 12.081 1.00 92.38 148 SER A CA 1
ATOM 1104 C C . SER A 1 148 ? 11.854 -6.015 11.784 1.00 92.38 148 SER A C 1
ATOM 1106 O O . SER A 1 148 ? 11.627 -5.617 10.640 1.00 92.38 148 SER A O 1
ATOM 1108 N N . GLN A 1 149 ? 11.064 -5.654 12.800 1.00 92.56 149 GLN A N 1
ATOM 1109 C CA . GLN A 1 149 ? 9.961 -4.704 12.599 1.00 92.56 149 GLN A CA 1
ATOM 1110 C C . GLN A 1 149 ? 10.486 -3.323 12.206 1.00 92.56 149 GLN A C 1
ATOM 1112 O O . GLN A 1 149 ? 9.931 -2.697 11.311 1.00 92.56 149 GLN A O 1
ATOM 1117 N N . GLU A 1 150 ? 11.598 -2.902 12.803 1.00 93.94 150 GLU A N 1
ATOM 1118 C CA . GLU A 1 150 ? 12.270 -1.639 12.513 1.00 93.94 150 GLU A CA 1
ATOM 1119 C C . GLU A 1 150 ? 12.766 -1.597 11.069 1.00 93.94 150 GLU A C 1
ATOM 1121 O O . GLU A 1 150 ? 12.617 -0.587 10.394 1.00 93.94 150 GLU A O 1
ATOM 1126 N N . AL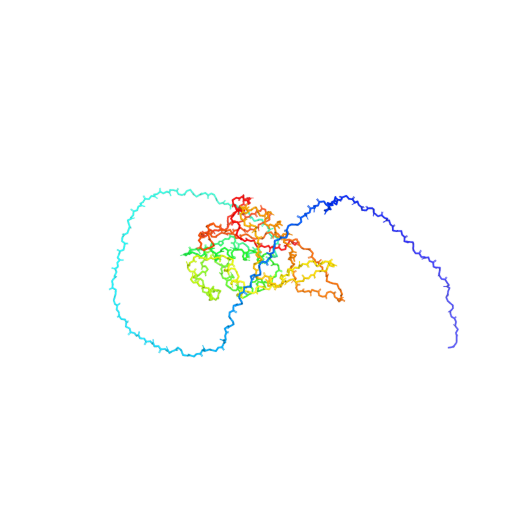A A 1 151 ? 13.297 -2.706 10.551 1.00 91.62 151 ALA A N 1
ATOM 1127 C CA . ALA A 1 151 ? 13.733 -2.777 9.163 1.00 91.62 151 ALA A CA 1
ATOM 1128 C C . ALA A 1 151 ? 12.555 -2.793 8.174 1.00 91.62 151 ALA A C 1
ATOM 1130 O O . ALA A 1 151 ? 12.660 -2.231 7.086 1.00 91.62 151 ALA A O 1
ATOM 1131 N N . ARG A 1 152 ? 11.425 -3.405 8.552 1.00 92.75 152 ARG A N 1
ATOM 1132 C CA . ARG A 1 152 ? 10.204 -3.448 7.727 1.00 92.75 152 ARG A CA 1
ATOM 1133 C C . ARG A 1 152 ? 9.476 -2.121 7.657 1.00 92.75 152 ARG A C 1
ATOM 1135 O O . ARG A 1 152 ? 8.954 -1.772 6.608 1.00 92.75 152 ARG A O 1
ATOM 1142 N N . PHE A 1 153 ? 9.381 -1.437 8.790 1.00 95.62 153 PHE A N 1
ATOM 1143 C CA . PHE A 1 153 ? 8.501 -0.288 8.961 1.00 95.62 153 PHE A CA 1
ATOM 1144 C C . PHE A 1 153 ? 9.247 1.042 9.094 1.00 95.62 153 PHE A C 1
ATOM 1146 O O . PHE A 1 153 ? 8.622 2.101 9.037 1.00 95.62 153 PHE A O 1
ATOM 1153 N N . GLY A 1 154 ? 10.568 0.996 9.293 1.00 95.69 154 GLY A N 1
ATOM 1154 C CA . GLY A 1 154 ? 11.429 2.156 9.489 1.00 95.69 154 GLY A CA 1
ATOM 1155 C C . GLY A 1 154 ? 10.880 3.105 10.555 1.00 95.69 154 GLY A C 1
ATOM 1156 O O . GLY A 1 154 ? 10.519 2.687 11.662 1.00 95.69 154 GLY A O 1
ATOM 1157 N N . HIS A 1 155 ? 10.759 4.388 10.227 1.00 96.88 155 HIS A N 1
ATOM 1158 C CA . HIS A 1 155 ? 10.237 5.409 11.138 1.00 96.88 155 HIS A CA 1
ATOM 1159 C C . HIS A 1 155 ? 8.748 5.231 11.486 1.00 96.88 155 HIS A C 1
ATOM 1161 O O . HIS A 1 155 ? 8.295 5.753 12.506 1.00 96.88 155 HIS A O 1
ATOM 1167 N N . ALA A 1 156 ? 7.982 4.460 10.706 1.00 97.94 156 ALA A N 1
ATOM 1168 C CA . ALA A 1 156 ? 6.565 4.201 10.967 1.00 97.94 156 ALA A CA 1
ATOM 1169 C C . ALA A 1 156 ? 6.312 3.052 11.968 1.00 97.94 156 ALA A C 1
ATOM 1171 O O . ALA A 1 156 ? 5.157 2.793 12.317 1.00 97.94 156 ALA A O 1
ATOM 1172 N N . THR A 1 157 ? 7.362 2.387 12.472 1.00 97.50 157 THR A N 1
ATOM 1173 C CA . THR A 1 157 ? 7.262 1.194 13.340 1.00 97.50 157 THR A CA 1
ATOM 1174 C C . THR A 1 157 ? 6.310 1.382 14.526 1.00 97.50 157 THR A C 1
ATOM 1176 O O . THR A 1 157 ? 5.377 0.596 14.698 1.00 97.50 157 THR A O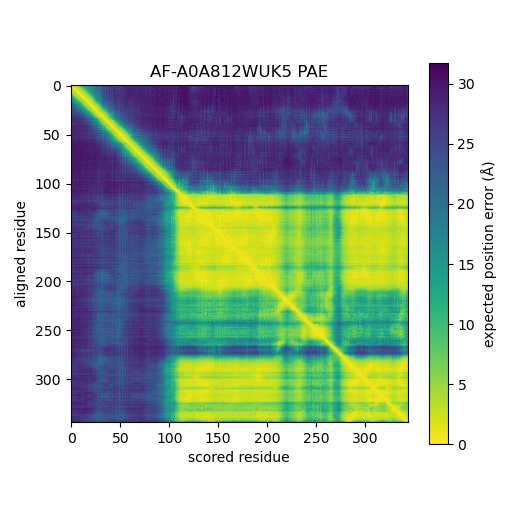 1
ATOM 1179 N N . GLU A 1 158 ? 6.484 2.441 15.327 1.00 97.69 158 GLU A N 1
ATOM 1180 C CA . GLU A 1 158 ? 5.633 2.675 16.508 1.00 97.69 158 GLU A CA 1
ATOM 1181 C C . GLU A 1 158 ? 4.183 3.000 16.112 1.00 97.69 158 GLU A C 1
ATOM 1183 O O . GLU A 1 158 ? 3.241 2.518 16.745 1.00 97.69 158 GLU A O 1
ATOM 1188 N N . ALA A 1 159 ? 3.975 3.772 15.040 1.00 98.19 159 ALA A N 1
ATOM 1189 C CA . ALA A 1 159 ? 2.636 4.117 14.565 1.00 98.19 159 ALA A CA 1
ATOM 1190 C C . ALA A 1 159 ? 1.859 2.871 14.110 1.00 98.19 159 ALA A C 1
ATOM 1192 O O . ALA A 1 159 ? 0.699 2.696 14.493 1.00 98.19 159 ALA A O 1
ATOM 1193 N N . ILE A 1 160 ? 2.512 1.970 13.372 1.00 98.00 160 ILE A N 1
ATOM 1194 C CA . ILE A 1 160 ? 1.930 0.701 12.917 1.00 98.00 160 ILE A CA 1
ATOM 1195 C C . ILE A 1 160 ? 1.677 -0.233 14.099 1.00 98.00 160 ILE A C 1
ATOM 1197 O O . ILE A 1 160 ? 0.573 -0.764 14.243 1.00 98.00 160 ILE A O 1
ATOM 1201 N N . ALA A 1 161 ? 2.647 -0.387 15.004 1.00 96.75 161 ALA A N 1
ATOM 1202 C CA . ALA A 1 161 ? 2.491 -1.222 16.191 1.00 96.75 161 ALA A CA 1
ATOM 1203 C C . ALA A 1 161 ? 1.302 -0.776 17.060 1.00 96.75 161 ALA A C 1
ATOM 1205 O O . ALA A 1 161 ? 0.612 -1.612 17.649 1.00 96.75 161 ALA A O 1
ATOM 1206 N N . ARG A 1 162 ? 1.029 0.534 17.135 1.00 97.81 162 ARG A N 1
ATOM 1207 C CA . ARG A 1 162 ? -0.133 1.086 17.848 1.00 97.81 162 ARG A CA 1
ATOM 1208 C C . ARG A 1 162 ? -1.454 0.768 17.167 1.00 97.81 162 ARG A C 1
ATOM 1210 O O . ARG A 1 162 ? -2.398 0.442 17.886 1.00 97.81 162 ARG A O 1
ATOM 1217 N N . VAL A 1 163 ? -1.519 0.827 15.835 1.00 98.00 163 VAL A N 1
ATOM 1218 C CA . VAL A 1 163 ? -2.719 0.454 15.064 1.00 98.00 163 VAL A CA 1
ATOM 1219 C C . VAL A 1 163 ? -3.025 -1.026 15.254 1.00 98.00 163 VAL A C 1
ATOM 1221 O O . VAL A 1 163 ? -4.137 -1.379 15.627 1.00 98.00 163 VAL A O 1
ATOM 1224 N N . LEU A 1 164 ? -2.016 -1.888 15.113 1.00 96.81 164 LEU A N 1
ATOM 1225 C CA . LEU A 1 164 ? -2.168 -3.343 15.228 1.00 96.81 164 LEU A CA 1
ATOM 1226 C C . LEU A 1 164 ? -2.530 -3.818 16.647 1.00 96.81 164 LEU A C 1
ATOM 1228 O O . LEU A 1 164 ? -2.899 -4.976 16.833 1.00 96.81 164 LEU A O 1
ATOM 1232 N N . LYS A 1 165 ? -2.416 -2.956 17.666 1.00 96.62 165 LYS A N 1
ATOM 1233 C CA . LYS A 1 165 ? -2.910 -3.219 19.030 1.00 96.62 165 LYS A CA 1
ATOM 1234 C C . LYS A 1 165 ? -4.401 -2.901 19.197 1.00 96.62 165 LYS A C 1
ATOM 1236 O O . LYS A 1 165 ? -4.979 -3.314 20.199 1.00 96.62 165 LYS A O 1
ATOM 1241 N N . GLN A 1 166 ? -5.012 -2.175 18.262 1.00 97.31 166 GLN A N 1
ATOM 1242 C CA . GLN A 1 166 ? -6.435 -1.852 18.298 1.00 97.31 166 GLN A CA 1
ATOM 1243 C C . GLN A 1 166 ? -7.264 -2.952 17.639 1.00 97.31 166 GLN A C 1
ATOM 1245 O O . GLN A 1 166 ? -6.806 -3.653 16.742 1.00 97.31 166 GLN A O 1
ATOM 1250 N N . ARG A 1 167 ? -8.525 -3.060 18.061 1.00 97.00 167 ARG A N 1
ATOM 1251 C CA . ARG A 1 167 ? -9.547 -3.781 17.294 1.00 97.00 167 ARG A CA 1
ATOM 1252 C C . ARG A 1 167 ? -10.155 -2.890 16.214 1.00 97.00 167 ARG A C 1
ATOM 1254 O O . ARG A 1 167 ? -10.397 -3.351 15.110 1.00 97.00 167 ARG A O 1
ATOM 1261 N N . GLN A 1 168 ? -10.375 -1.621 16.543 1.00 97.94 168 GLN A N 1
ATOM 1262 C CA . GLN A 1 168 ? -10.879 -0.609 15.629 1.00 97.94 168 GLN A CA 1
ATOM 1263 C C . GLN A 1 168 ? -9.971 0.614 15.723 1.00 97.94 168 GLN A C 1
ATOM 1265 O O . GLN A 1 168 ? -9.707 1.103 16.822 1.00 97.94 168 GLN A O 1
ATOM 1270 N N . ALA A 1 169 ? -9.483 1.098 14.589 1.00 97.94 169 ALA A N 1
ATOM 1271 C CA . ALA A 1 169 ? -8.606 2.257 14.526 1.00 97.94 169 ALA A CA 1
ATOM 1272 C C . ALA A 1 169 ? -9.131 3.272 13.515 1.00 97.94 169 ALA A C 1
ATOM 1274 O O . ALA A 1 169 ? -9.749 2.921 12.521 1.00 97.94 169 ALA A O 1
ATOM 1275 N N . ASN A 1 170 ? -8.863 4.546 13.764 1.00 97.75 170 ASN A N 1
ATOM 1276 C CA . ASN A 1 170 ? -9.040 5.605 12.783 1.00 97.75 170 ASN A CA 1
ATOM 1277 C C . ASN A 1 170 ? -7.703 6.326 12.684 1.00 97.75 170 ASN A C 1
ATOM 1279 O O . ASN A 1 170 ? -7.313 7.019 13.625 1.00 97.75 170 ASN A O 1
ATOM 1283 N N . LEU A 1 171 ? -6.996 6.108 11.576 1.00 97.62 171 LEU A N 1
ATOM 1284 C CA . LEU A 1 171 ? -5.597 6.505 11.427 1.00 97.62 171 LEU A CA 1
ATOM 1285 C C . LEU A 1 171 ? -5.422 8.019 11.605 1.00 97.62 171 LEU A C 1
ATOM 1287 O O . LEU A 1 171 ? -4.546 8.456 12.345 1.00 97.62 171 LEU A O 1
ATOM 1291 N N . VAL A 1 172 ? -6.334 8.817 11.049 1.00 96.62 172 VAL A N 1
ATOM 1292 C CA . VAL A 1 172 ? -6.309 10.289 11.129 1.00 96.62 172 VAL A CA 1
ATOM 1293 C C . VAL A 1 172 ? -6.504 10.811 12.554 1.00 96.62 172 VAL A C 1
ATOM 1295 O O . VAL A 1 172 ? -5.993 11.870 12.917 1.00 96.62 172 VAL A O 1
ATOM 1298 N N . ARG A 1 173 ? -7.201 10.057 13.409 1.00 96.69 173 ARG A N 1
ATOM 1299 C CA . ARG A 1 173 ? -7.410 10.421 14.820 1.00 96.69 173 ARG A CA 1
ATOM 1300 C C . ARG A 1 173 ? -6.287 9.951 15.745 1.00 96.69 173 ARG A C 1
ATOM 1302 O O . ARG A 1 173 ? -6.254 10.364 16.905 1.00 96.69 173 ARG A O 1
ATOM 1309 N N . MET A 1 174 ? -5.373 9.103 15.277 1.00 97.31 174 MET A N 1
ATOM 1310 C CA . MET A 1 174 ? -4.290 8.578 16.105 1.00 97.31 174 MET A CA 1
ATOM 1311 C C . MET A 1 174 ? -3.141 9.580 16.214 1.00 97.31 174 MET A C 1
ATOM 1313 O O . MET A 1 174 ? -2.566 10.019 15.223 1.00 97.31 174 MET A O 1
ATOM 1317 N N . THR A 1 175 ? -2.744 9.911 17.444 1.00 97.62 175 THR A N 1
ATOM 1318 C CA . THR A 1 175 ? -1.660 10.876 17.697 1.00 97.62 175 THR A CA 1
ATOM 1319 C C . THR A 1 175 ? -0.329 10.444 17.087 1.00 97.62 175 THR A C 1
ATOM 1321 O O . THR A 1 175 ? 0.403 11.291 16.583 1.00 97.62 175 THR A O 1
ATOM 1324 N N . THR A 1 176 ? -0.042 9.140 17.061 1.00 97.31 176 THR A N 1
ATOM 1325 C CA . THR A 1 176 ? 1.177 8.581 16.458 1.00 97.31 176 THR A CA 1
ATOM 1326 C C . THR A 1 176 ? 1.235 8.722 14.940 1.00 97.31 176 THR A C 1
ATOM 1328 O O . THR A 1 176 ? 2.312 8.603 14.371 1.00 97.31 176 THR A O 1
ATOM 1331 N N . TRP A 1 177 ? 0.107 9.002 14.284 1.00 97.62 177 TRP A N 1
ATOM 1332 C CA . TRP A 1 177 ? 0.036 9.214 12.839 1.00 97.62 177 TRP A CA 1
ATOM 1333 C C . TRP A 1 177 ? 0.188 10.680 12.427 1.00 97.62 177 TRP A C 1
ATOM 1335 O O . TRP A 1 177 ? 0.399 10.966 11.254 1.00 97.62 177 TRP A O 1
ATOM 1345 N N . ARG A 1 178 ? 0.164 11.629 13.373 1.00 96.94 178 ARG A N 1
ATOM 1346 C CA . ARG A 1 178 ? 0.311 13.061 13.057 1.00 96.94 178 ARG A CA 1
ATOM 1347 C C . ARG A 1 178 ? 1.614 13.383 12.326 1.00 96.94 178 ARG A C 1
ATOM 1349 O O . ARG A 1 178 ? 1.601 14.219 11.434 1.00 96.94 178 ARG A O 1
ATOM 1356 N N . ALA A 1 179 ? 2.712 12.719 12.692 1.00 97.12 179 ALA A N 1
ATOM 1357 C CA . ALA A 1 179 ? 4.004 12.912 12.036 1.00 97.12 179 ALA A CA 1
ATOM 1358 C C . ALA A 1 179 ? 4.008 12.386 10.592 1.00 97.12 179 ALA A C 1
ATOM 1360 O O . ALA A 1 179 ? 4.607 13.014 9.729 1.00 97.12 179 ALA A O 1
ATOM 1361 N N . ILE A 1 180 ? 3.288 11.290 10.324 1.00 98.00 180 ILE A N 1
ATOM 1362 C CA . ILE A 1 180 ? 3.122 10.739 8.973 1.00 98.00 180 ILE A CA 1
ATOM 1363 C C . ILE A 1 180 ? 2.373 11.740 8.092 1.00 98.00 180 ILE A C 1
ATOM 1365 O O . ILE A 1 180 ? 2.751 11.946 6.950 1.00 98.00 180 ILE A O 1
ATOM 1369 N N . PHE A 1 181 ? 1.341 12.401 8.616 1.00 98.00 181 PHE A N 1
ATOM 1370 C CA . PHE A 1 181 ? 0.572 13.385 7.850 1.00 98.00 181 PHE A CA 1
ATOM 1371 C C . PHE A 1 181 ? 1.215 14.777 7.771 1.00 98.00 181 PHE A C 1
ATOM 1373 O O . PHE A 1 181 ? 0.636 15.678 7.168 1.00 98.00 181 PHE A O 1
ATOM 1380 N N . ALA A 1 182 ? 2.380 14.998 8.386 1.00 97.06 182 ALA A N 1
ATOM 1381 C CA . ALA A 1 182 ? 3.030 16.301 8.342 1.00 97.06 182 ALA A CA 1
ATOM 1382 C C . ALA A 1 182 ? 3.374 16.669 6.888 1.00 97.06 182 ALA A C 1
ATOM 1384 O O . ALA A 1 182 ? 4.088 15.936 6.213 1.00 97.06 182 ALA A O 1
ATOM 1385 N N . GLY A 1 183 ? 2.843 17.798 6.410 1.00 96.38 183 GLY A N 1
ATOM 1386 C CA . GLY A 1 183 ? 2.997 18.245 5.022 1.00 96.38 183 GLY A CA 1
ATOM 1387 C C . GLY A 1 183 ? 1.957 17.692 4.040 1.00 96.38 183 GLY A C 1
ATOM 1388 O O . GLY A 1 183 ? 1.894 18.185 2.919 1.00 96.38 183 GLY A O 1
ATOM 1389 N N . TRP A 1 184 ? 1.106 16.742 4.450 1.00 97.62 184 TRP A N 1
ATOM 1390 C CA . TRP A 1 184 ? 0.008 16.254 3.614 1.00 97.62 184 TRP A CA 1
ATOM 1391 C C . TRP A 1 184 ? -1.188 17.225 3.662 1.00 97.62 184 TRP A C 1
ATOM 1393 O O . TRP A 1 184 ? -1.688 17.514 4.757 1.00 97.62 184 TRP A O 1
ATOM 1403 N N . PRO A 1 185 ? -1.667 17.750 2.520 1.00 95.25 185 PRO A N 1
ATOM 1404 C CA . PRO A 1 185 ? -2.750 18.728 2.498 1.00 95.25 185 PRO A CA 1
ATOM 1405 C C . PRO A 1 185 ? -4.103 18.087 2.830 1.00 95.25 185 PRO A C 1
ATOM 1407 O O . PRO A 1 185 ? -4.350 16.930 2.509 1.00 95.25 185 PRO A O 1
ATOM 1410 N N . SER A 1 186 ? -4.992 18.858 3.468 1.00 94.06 186 SER A N 1
ATOM 1411 C CA . SER A 1 186 ? -6.423 18.551 3.642 1.00 94.06 186 SER A CA 1
ATOM 1412 C C . SER A 1 186 ? -6.756 17.071 3.883 1.00 94.06 186 SER A C 1
ATOM 1414 O O . SER A 1 186 ? -7.520 16.473 3.135 1.00 94.06 186 SER A O 1
ATOM 1416 N N . ILE A 1 187 ? -6.211 16.468 4.945 1.00 94.81 187 ILE A N 1
ATOM 1417 C CA . ILE A 1 187 ? -6.332 15.020 5.230 1.00 94.81 187 ILE A CA 1
ATOM 1418 C C . ILE A 1 187 ? -7.794 14.522 5.229 1.00 94.81 187 ILE A C 1
ATOM 1420 O O . ILE A 1 187 ? -8.043 13.353 4.984 1.00 94.81 187 ILE A O 1
ATOM 1424 N N . GLY A 1 188 ? -8.776 15.380 5.528 1.00 94.12 188 GLY A N 1
ATOM 1425 C CA . GLY A 1 188 ? -10.196 15.006 5.532 1.00 94.12 188 GLY A CA 1
ATOM 1426 C C . GLY A 1 188 ? -10.852 14.881 4.147 1.00 94.12 188 GLY A C 1
ATOM 1427 O O . GLY A 1 188 ? -11.994 14.419 4.070 1.00 94.12 188 GLY A O 1
ATOM 1428 N N . GLU A 1 189 ? -10.166 15.304 3.088 1.00 96.06 189 GLU A N 1
ATOM 1429 C CA . GLU A 1 189 ? -10.620 15.253 1.695 1.00 96.06 189 GLU A CA 1
ATOM 1430 C C . GLU A 1 189 ? -10.149 13.971 1.003 1.00 96.06 189 GLU A C 1
ATOM 1432 O O . GLU A 1 189 ? -9.265 13.275 1.499 1.00 96.06 189 GLU A O 1
ATOM 1437 N N . GLN A 1 190 ? -10.770 13.645 -0.132 1.00 95.44 190 GLN A N 1
ATOM 1438 C CA . GLN A 1 190 ? -10.373 12.501 -0.945 1.00 95.44 190 GLN A CA 1
ATOM 1439 C C . GLN A 1 190 ? -9.096 12.845 -1.716 1.00 95.44 190 GLN A C 1
ATOM 1441 O O . GLN A 1 190 ? -9.048 13.859 -2.411 1.00 95.44 190 GLN A O 1
ATOM 1446 N N . HIS A 1 191 ? -8.095 11.971 -1.641 1.00 96.88 191 HIS A N 1
ATOM 1447 C CA . HIS A 1 191 ? -6.833 12.112 -2.370 1.00 96.88 191 HIS A CA 1
ATOM 1448 C C . HIS A 1 191 ? -6.465 10.834 -3.115 1.00 96.88 191 HIS A C 1
ATOM 1450 O O . HIS A 1 191 ? -7.064 9.778 -2.905 1.00 96.88 191 HIS A O 1
ATOM 1456 N N . ASP A 1 192 ? -5.442 10.941 -3.957 1.00 96.81 192 ASP A N 1
ATOM 1457 C CA . ASP A 1 192 ? -4.825 9.812 -4.634 1.00 96.81 192 ASP A CA 1
ATOM 1458 C C . ASP A 1 192 ? -4.077 8.901 -3.637 1.00 96.81 192 ASP A C 1
ATOM 1460 O O . ASP A 1 192 ? -3.225 9.339 -2.854 1.00 96.81 192 ASP A O 1
ATOM 1464 N N . ALA A 1 193 ? -4.400 7.605 -3.655 1.00 97.12 193 ALA A N 1
ATOM 1465 C CA . ALA A 1 193 ? -3.772 6.620 -2.778 1.00 97.12 193 ALA A CA 1
ATOM 1466 C C . ALA A 1 193 ? -2.279 6.402 -3.083 1.00 97.12 193 ALA A C 1
ATOM 1468 O O . ALA A 1 193 ? -1.509 6.125 -2.167 1.00 97.12 193 ALA A O 1
ATOM 1469 N N . ILE A 1 194 ? -1.852 6.528 -4.337 1.00 94.88 194 ILE A N 1
ATOM 1470 C CA . ILE A 1 194 ? -0.458 6.353 -4.748 1.00 94.88 194 ILE A CA 1
ATOM 1471 C C . ILE A 1 194 ? 0.389 7.573 -4.416 1.00 94.88 194 ILE A C 1
ATOM 1473 O O . ILE A 1 194 ? 1.500 7.403 -3.911 1.00 94.88 194 ILE A O 1
ATOM 1477 N N . GLU A 1 195 ? -0.144 8.783 -4.579 1.00 94.62 195 GLU A N 1
ATOM 1478 C CA . GLU A 1 195 ? 0.535 9.985 -4.079 1.00 94.62 195 GLU A CA 1
ATOM 1479 C C . GLU A 1 195 ? 0.744 9.895 -2.560 1.00 94.62 195 GLU A C 1
ATOM 1481 O O . GLU A 1 195 ? 1.845 10.144 -2.056 1.00 94.62 195 GLU A O 1
ATOM 1486 N N . PHE A 1 196 ? -0.283 9.449 -1.825 1.00 97.31 196 PHE A N 1
ATOM 1487 C CA . PHE A 1 196 ? -0.162 9.250 -0.384 1.00 97.31 196 PHE A CA 1
ATOM 1488 C C . PHE A 1 196 ? 0.800 8.115 -0.022 1.00 97.31 196 PHE A C 1
ATOM 1490 O O . PHE A 1 196 ? 1.536 8.243 0.955 1.00 97.31 196 PHE A O 1
ATOM 1497 N N . LEU A 1 197 ? 0.837 7.017 -0.785 1.00 96.25 197 LEU A N 1
ATOM 1498 C CA . LEU A 1 197 ? 1.824 5.953 -0.587 1.00 96.25 197 LEU A CA 1
ATOM 1499 C C . LEU A 1 197 ? 3.245 6.500 -0.753 1.00 96.25 197 LEU A C 1
ATOM 1501 O O . LEU A 1 197 ? 4.084 6.242 0.104 1.00 96.25 197 LEU A O 1
ATOM 1505 N N . GLY A 1 198 ? 3.507 7.298 -1.791 1.00 93.75 198 GLY A N 1
ATOM 1506 C CA . GLY A 1 198 ? 4.801 7.953 -1.991 1.00 93.75 198 GLY A CA 1
ATOM 1507 C C . GLY A 1 198 ? 5.187 8.844 -0.806 1.00 93.75 198 GLY A C 1
ATOM 1508 O O . GLY A 1 198 ? 6.278 8.703 -0.250 1.00 93.75 198 GLY A O 1
ATOM 1509 N N . HIS A 1 199 ? 4.261 9.694 -0.351 1.00 95.81 199 HIS A N 1
ATOM 1510 C CA . HIS A 1 199 ? 4.431 10.518 0.854 1.00 95.81 199 HIS A CA 1
ATOM 1511 C C . HIS A 1 199 ? 4.723 9.668 2.102 1.00 95.81 199 HIS A C 1
ATOM 1513 O O . HIS A 1 199 ? 5.666 9.928 2.853 1.00 95.81 199 HIS A O 1
ATOM 1519 N N . PHE A 1 200 ? 3.950 8.599 2.302 1.00 96.81 200 PHE A N 1
ATOM 1520 C CA . PHE A 1 200 ? 4.110 7.671 3.414 1.00 96.81 200 PHE A CA 1
ATOM 1521 C C . PHE A 1 200 ? 5.475 6.971 3.388 1.00 96.81 200 PHE A C 1
A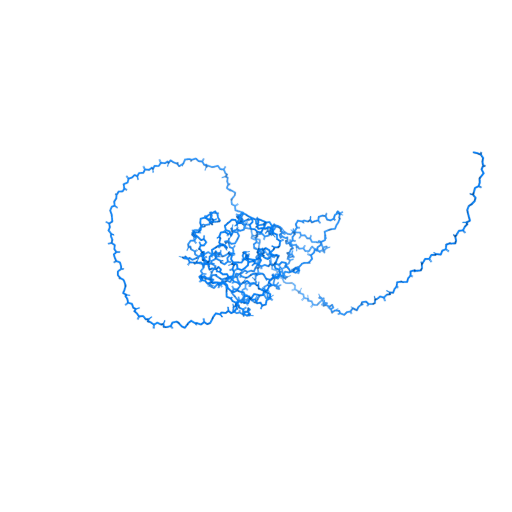TOM 1523 O O . PHE A 1 200 ? 6.121 6.865 4.430 1.00 96.81 200 PHE A O 1
ATOM 1530 N N . LEU A 1 201 ? 5.946 6.519 2.223 1.00 94.56 201 LEU A N 1
ATOM 1531 C CA . LEU A 1 201 ? 7.234 5.836 2.075 1.00 94.56 201 LEU A CA 1
ATOM 1532 C C . LEU A 1 201 ? 8.423 6.769 2.325 1.00 94.56 201 LEU A C 1
ATOM 1534 O O . LEU A 1 201 ? 9.392 6.347 2.960 1.00 94.56 201 LEU A O 1
ATOM 1538 N N . GLN A 1 202 ? 8.335 8.038 1.915 1.00 93.19 202 GLN A N 1
ATOM 1539 C CA . GLN A 1 202 ? 9.355 9.050 2.222 1.00 93.19 202 GLN A CA 1
ATOM 1540 C C . GLN A 1 202 ? 9.519 9.274 3.729 1.00 93.19 202 GLN A C 1
ATOM 1542 O O . GLN A 1 202 ? 10.642 9.473 4.207 1.00 93.19 202 GLN A O 1
ATOM 1547 N N . PHE A 1 203 ? 8.411 9.214 4.477 1.00 96.19 203 PHE A N 1
ATOM 1548 C CA . PHE A 1 203 ? 8.431 9.237 5.935 1.00 96.19 203 PHE A CA 1
ATOM 1549 C C . PHE A 1 203 ? 8.945 7.912 6.513 1.00 96.19 203 PHE A C 1
ATOM 1551 O O . PHE A 1 203 ? 9.856 7.913 7.337 1.00 96.19 203 PHE A O 1
ATOM 1558 N N . ALA A 1 204 ? 8.363 6.782 6.099 1.00 96.44 204 ALA A N 1
ATOM 1559 C CA . ALA A 1 204 ? 8.608 5.479 6.705 1.00 96.44 204 ALA A CA 1
ATOM 1560 C C . ALA A 1 204 ? 10.048 4.999 6.492 1.00 96.44 204 ALA A C 1
ATOM 1562 O O . ALA A 1 204 ? 10.618 4.441 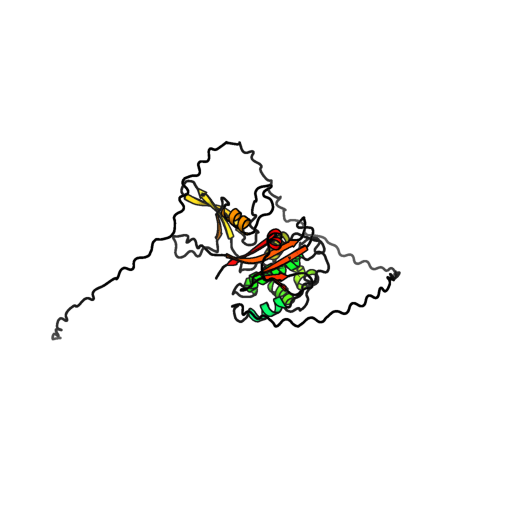7.423 1.00 96.44 204 ALA A O 1
ATOM 1563 N N . ARG A 1 205 ? 10.645 5.236 5.315 1.00 93.19 205 ARG A N 1
ATOM 1564 C CA . ARG A 1 205 ? 12.002 4.787 4.938 1.00 93.19 205 ARG A CA 1
ATOM 1565 C C . ARG A 1 205 ? 12.285 3.322 5.316 1.00 93.19 205 ARG A C 1
ATOM 1567 O O . ARG A 1 205 ? 13.211 3.049 6.085 1.00 93.19 205 ARG A O 1
ATOM 1574 N N . PRO A 1 206 ? 11.461 2.369 4.850 1.00 92.81 206 PRO A N 1
ATOM 1575 C CA . PRO A 1 206 ? 11.636 0.970 5.208 1.00 92.81 206 PRO A CA 1
ATOM 1576 C C . PRO A 1 206 ? 12.900 0.399 4.552 1.00 92.81 206 PRO A C 1
ATOM 1578 O O . PRO A 1 206 ? 13.041 0.433 3.334 1.00 92.81 206 PRO A O 1
ATOM 1581 N N . MET A 1 207 ? 13.798 -0.189 5.346 1.00 89.06 207 MET A N 1
ATOM 1582 C CA . MET A 1 207 ? 15.030 -0.799 4.823 1.00 89.06 207 MET A CA 1
ATOM 1583 C C . MET A 1 207 ? 14.751 -2.019 3.935 1.00 89.06 207 MET A C 1
ATOM 1585 O O . MET A 1 207 ? 15.566 -2.355 3.084 1.00 89.06 207 MET A O 1
ATOM 1589 N N . CYS A 1 208 ? 13.609 -2.699 4.114 1.00 83.00 208 CYS A N 1
ATOM 1590 C CA . CYS A 1 208 ? 13.235 -3.834 3.260 1.00 83.00 208 CYS A CA 1
ATOM 1591 C C . CYS A 1 208 ? 13.019 -3.468 1.791 1.00 83.00 208 CYS A C 1
ATOM 1593 O O . CYS A 1 208 ? 13.011 -4.363 0.948 1.00 83.00 208 CYS A O 1
ATOM 1595 N N . TRP A 1 209 ? 12.797 -2.188 1.507 1.00 83.19 209 TRP A N 1
ATOM 1596 C CA . TRP A 1 209 ? 12.613 -1.653 0.164 1.00 83.19 209 TRP A CA 1
ATOM 1597 C C . TRP A 1 209 ? 13.621 -0.544 -0.097 1.00 83.19 209 TRP A C 1
ATOM 1599 O O . TRP A 1 209 ? 13.295 0.441 -0.741 1.00 83.19 209 TRP A O 1
ATOM 1609 N N . ASP A 1 210 ? 14.826 -0.680 0.453 1.00 81.00 210 ASP A N 1
ATOM 1610 C CA . ASP A 1 210 ? 15.952 0.131 0.021 1.00 81.00 210 ASP A CA 1
ATOM 1611 C C . ASP A 1 210 ? 16.561 -0.502 -1.236 1.00 81.00 210 ASP A C 1
ATOM 1613 O O . ASP A 1 210 ? 16.831 -1.707 -1.289 1.00 81.00 210 ASP A O 1
ATOM 1617 N N . GLY A 1 211 ? 16.728 0.301 -2.279 1.00 76.62 211 GLY A N 1
ATOM 1618 C CA . GLY A 1 211 ? 17.192 -0.154 -3.583 1.00 76.62 211 GLY A CA 1
ATOM 1619 C C . GLY A 1 211 ? 16.906 0.854 -4.685 1.00 76.62 211 GLY A C 1
ATOM 1620 O O . GLY A 1 211 ? 16.177 1.831 -4.482 1.00 76.62 211 GLY A O 1
ATOM 1621 N N . GLU A 1 212 ? 17.447 0.578 -5.867 1.00 77.12 212 GLU A N 1
ATOM 1622 C CA . GLU A 1 212 ? 17.277 1.416 -7.052 1.00 77.12 212 GLU A CA 1
ATOM 1623 C C . GLU A 1 212 ? 16.640 0.611 -8.190 1.00 77.12 212 GLU A C 1
ATOM 1625 O O . GLU A 1 212 ? 17.049 -0.518 -8.473 1.00 77.12 212 GLU A O 1
ATOM 1630 N N . TRP A 1 213 ? 15.654 1.199 -8.861 1.00 74.00 213 TRP A N 1
ATOM 1631 C CA . TRP A 1 213 ? 15.197 0.742 -10.166 1.00 74.00 213 TRP A CA 1
ATOM 1632 C C . TRP A 1 213 ? 16.090 1.337 -11.239 1.00 74.00 213 TRP A C 1
ATOM 1634 O O . TRP A 1 213 ? 16.366 2.534 -11.232 1.00 74.00 213 TRP A O 1
ATOM 1644 N N . GLN A 1 214 ? 16.527 0.504 -12.175 1.00 78.06 214 GLN A N 1
ATOM 1645 C CA . GLN A 1 214 ? 17.282 0.942 -13.338 1.00 78.06 214 GLN A CA 1
ATOM 1646 C C . GLN A 1 214 ? 16.507 0.586 -14.597 1.00 78.06 214 GLN A C 1
ATOM 1648 O O . GLN A 1 214 ? 16.219 -0.589 -14.814 1.00 78.06 214 GLN A O 1
ATOM 1653 N N . ALA A 1 215 ? 16.215 1.590 -15.418 1.00 75.75 215 ALA A N 1
ATOM 1654 C CA . ALA A 1 215 ? 15.757 1.410 -16.789 1.00 75.75 215 ALA A CA 1
ATOM 1655 C C . ALA A 1 215 ? 16.990 1.243 -17.684 1.00 75.75 215 ALA A C 1
ATOM 1657 O O . ALA A 1 215 ? 17.906 2.073 -17.639 1.00 75.75 215 ALA A O 1
ATOM 1658 N N . ARG A 1 216 ? 17.064 0.143 -18.437 1.00 77.44 216 ARG A N 1
ATOM 1659 C CA . ARG A 1 216 ? 18.189 -0.163 -19.326 1.00 77.44 216 ARG A CA 1
ATOM 1660 C C . ARG A 1 216 ? 17.707 -0.335 -20.758 1.00 77.44 216 ARG A C 1
ATOM 1662 O O . ARG A 1 216 ? 16.839 -1.164 -21.000 1.00 77.44 216 ARG A O 1
ATOM 1669 N N . THR A 1 217 ? 18.356 0.352 -21.689 1.00 80.19 217 THR A N 1
ATOM 1670 C CA . THR A 1 217 ? 18.270 0.034 -23.122 1.00 80.19 217 THR A CA 1
ATOM 1671 C C . THR A 1 217 ? 19.464 -0.801 -23.531 1.00 80.19 217 THR A C 1
ATOM 1673 O O . THR A 1 217 ? 20.506 -0.754 -22.884 1.00 80.19 217 THR A O 1
ATOM 1676 N N . VAL A 1 218 ? 19.310 -1.588 -24.587 1.00 77.00 218 VAL A N 1
ATOM 1677 C CA . VAL A 1 218 ? 20.425 -2.271 -25.240 1.00 77.00 218 VAL A CA 1
ATOM 1678 C C . VAL A 1 218 ? 20.785 -1.437 -26.462 1.00 77.00 218 VAL A C 1
ATOM 1680 O O . VAL A 1 218 ? 19.900 -1.131 -27.259 1.00 77.00 218 VAL A O 1
ATOM 1683 N N . ASP A 1 219 ? 22.038 -1.001 -26.558 1.00 81.94 219 ASP A N 1
ATOM 1684 C CA . ASP A 1 219 ? 22.524 -0.283 -27.737 1.00 81.94 219 ASP A CA 1
ATOM 1685 C C . ASP A 1 219 ? 22.721 -1.225 -28.941 1.00 81.94 219 ASP A C 1
ATOM 1687 O O . ASP A 1 219 ? 22.562 -2.445 -28.836 1.00 81.94 219 ASP A O 1
ATOM 1691 N N . ASP A 1 220 ? 23.071 -0.654 -30.097 1.00 85.31 220 ASP A N 1
ATOM 1692 C CA . ASP A 1 220 ? 23.320 -1.409 -31.335 1.00 85.31 220 ASP A CA 1
ATOM 1693 C C . ASP A 1 220 ? 24.450 -2.450 -31.182 1.00 85.31 220 ASP A C 1
ATOM 1695 O O . ASP A 1 220 ? 24.486 -3.444 -31.911 1.00 85.31 220 ASP A O 1
ATOM 1699 N N . ASP A 1 221 ? 25.344 -2.260 -30.205 1.00 84.56 221 ASP A N 1
ATOM 1700 C CA . ASP A 1 221 ? 26.455 -3.160 -29.887 1.00 84.56 221 ASP A CA 1
ATOM 1701 C C . ASP A 1 221 ? 26.050 -4.289 -28.915 1.00 84.56 221 ASP A C 1
ATOM 1703 O O . ASP A 1 221 ? 26.876 -5.127 -28.534 1.00 84.56 221 ASP A O 1
ATOM 1707 N N . GLY A 1 222 ? 24.779 -4.350 -28.506 1.00 78.25 222 GLY A N 1
ATOM 1708 C CA . GLY A 1 222 ? 24.274 -5.348 -27.566 1.00 78.25 222 GLY A CA 1
ATOM 1709 C C . GLY A 1 222 ? 24.619 -5.050 -26.102 1.00 78.25 222 GLY A C 1
ATOM 1710 O O . GLY A 1 222 ? 24.424 -5.912 -25.238 1.00 78.25 222 GLY A O 1
ATOM 1711 N N . MET A 1 223 ? 25.132 -3.857 -25.797 1.00 75.50 223 MET A N 1
ATOM 1712 C CA . MET A 1 223 ? 25.544 -3.457 -24.458 1.00 75.50 223 MET A CA 1
ATOM 1713 C C . MET A 1 223 ? 24.409 -2.730 -23.719 1.00 75.50 223 MET A C 1
ATOM 1715 O O . MET A 1 223 ? 23.786 -1.809 -24.247 1.00 75.50 223 MET A O 1
ATOM 1719 N N . PRO A 1 224 ? 24.109 -3.116 -22.463 1.00 75.00 224 PRO A N 1
ATOM 1720 C CA . PRO A 1 224 ? 23.055 -2.469 -21.697 1.00 75.00 224 PRO A CA 1
ATOM 1721 C C . PRO A 1 224 ? 23.505 -1.092 -21.184 1.00 75.00 224 PRO A C 1
ATOM 1723 O O . PRO A 1 224 ? 24.402 -0.999 -20.342 1.00 75.00 224 PRO A O 1
ATOM 1726 N N . HIS A 1 225 ? 22.824 -0.033 -21.612 1.00 78.56 225 HIS A N 1
ATOM 1727 C CA . HIS A 1 225 ? 22.990 1.335 -21.137 1.00 78.56 225 HIS A CA 1
ATOM 1728 C C . HIS A 1 225 ? 21.885 1.706 -20.138 1.00 78.56 225 HIS A C 1
ATOM 1730 O O . HIS A 1 225 ? 20.696 1.590 -20.430 1.00 78.56 225 HIS A O 1
ATOM 1736 N N . VAL A 1 226 ? 22.261 2.178 -18.944 1.00 79.94 226 VAL A N 1
ATOM 1737 C CA . VAL A 1 226 ? 21.295 2.651 -17.935 1.00 79.94 226 VAL A CA 1
ATOM 1738 C C . VAL A 1 226 ? 20.775 4.024 -18.359 1.00 79.94 226 VAL A C 1
ATOM 1740 O O . VAL A 1 226 ? 21.540 4.985 -18.371 1.00 79.94 226 VAL A O 1
ATOM 1743 N N . GLN A 1 227 ? 19.492 4.122 -18.698 1.00 76.81 227 GLN A N 1
ATOM 1744 C CA . GLN A 1 227 ? 18.849 5.390 -19.044 1.00 76.81 227 GLN A CA 1
ATOM 1745 C C . GLN A 1 227 ? 18.483 6.203 -17.803 1.00 76.81 227 GLN A C 1
ATOM 1747 O O . GLN A 1 227 ? 18.691 7.414 -17.768 1.00 76.81 227 GLN A O 1
ATOM 1752 N N . TYR A 1 228 ? 17.966 5.536 -16.769 1.00 74.81 228 TYR A N 1
ATOM 1753 C CA . TYR A 1 228 ? 17.459 6.198 -15.571 1.00 74.81 228 TYR A CA 1
ATOM 1754 C C . TYR A 1 228 ? 17.692 5.341 -14.311 1.00 74.81 228 TYR A C 1
ATOM 1756 O O . TYR A 1 228 ? 17.695 4.110 -14.392 1.00 74.81 228 TYR A O 1
ATOM 1764 N N . ARG A 1 229 ? 17.887 5.990 -13.146 1.00 75.50 229 ARG A N 1
ATOM 1765 C CA . ARG A 1 229 ? 17.922 5.363 -11.808 1.00 75.50 229 ARG A CA 1
ATOM 1766 C C . ARG A 1 229 ? 16.917 5.987 -10.831 1.00 75.50 229 ARG A C 1
ATOM 1768 O O . ARG A 1 229 ? 17.160 7.098 -10.365 1.00 75.50 229 ARG A O 1
ATOM 1775 N N . GLU A 1 230 ? 15.826 5.290 -10.506 1.00 73.56 230 GLU A N 1
ATOM 1776 C CA . GLU A 1 230 ? 14.835 5.730 -9.497 1.00 73.56 230 GLU A CA 1
ATOM 1777 C C . GLU A 1 230 ? 15.054 5.023 -8.168 1.00 73.56 230 GLU A C 1
ATOM 1779 O O . GLU A 1 230 ? 15.542 3.895 -8.113 1.00 73.56 230 GLU A O 1
ATOM 1784 N N . SER A 1 231 ? 14.632 5.663 -7.079 1.00 73.06 231 SER A N 1
ATOM 1785 C CA . SER A 1 231 ? 14.452 4.948 -5.819 1.00 73.06 231 SER A CA 1
ATOM 1786 C C . SER A 1 231 ? 13.326 3.926 -5.972 1.00 73.06 231 SER A C 1
ATOM 1788 O O . SER A 1 231 ? 12.286 4.203 -6.561 1.00 73.06 231 SER A O 1
ATOM 1790 N N . THR A 1 232 ? 13.484 2.761 -5.355 1.00 67.00 232 THR A N 1
ATOM 1791 C CA . THR A 1 232 ? 12.435 1.727 -5.259 1.00 67.00 232 THR A CA 1
ATOM 1792 C C . THR A 1 232 ? 11.156 2.158 -4.551 1.00 67.00 232 THR A C 1
ATOM 1794 O O . THR A 1 232 ? 10.150 1.455 -4.625 1.00 67.00 232 THR A O 1
ATOM 1797 N N . LEU A 1 233 ? 11.177 3.315 -3.891 1.00 71.06 233 LEU A N 1
ATOM 1798 C CA . LEU A 1 233 ? 10.013 3.915 -3.249 1.00 71.06 233 LEU A CA 1
ATOM 1799 C C . LEU A 1 233 ? 9.152 4.749 -4.214 1.00 71.06 233 LEU A C 1
ATOM 1801 O O . LEU A 1 233 ? 8.121 5.274 -3.792 1.00 71.06 233 LEU A O 1
ATOM 1805 N N . GLN A 1 234 ? 9.559 4.894 -5.480 1.00 72.94 234 GLN A N 1
ATOM 1806 C CA . GLN A 1 234 ? 8.769 5.540 -6.528 1.00 72.94 234 GLN A CA 1
ATOM 1807 C C . GLN A 1 234 ? 7.959 4.508 -7.323 1.00 72.94 234 GLN A C 1
ATOM 1809 O O . GLN A 1 234 ? 8.372 3.361 -7.503 1.00 72.94 234 GLN A O 1
ATOM 1814 N N . ALA A 1 235 ? 6.766 4.914 -7.761 1.00 72.44 235 ALA A N 1
ATOM 1815 C CA . ALA A 1 235 ? 5.917 4.083 -8.600 1.00 72.44 235 ALA A CA 1
ATOM 1816 C C . ALA A 1 235 ? 6.443 4.092 -10.041 1.00 72.44 235 ALA A C 1
ATOM 1818 O O . ALA A 1 235 ? 6.606 5.157 -10.631 1.00 72.44 235 ALA A O 1
ATOM 1819 N N . ILE A 1 236 ? 6.641 2.908 -10.624 1.00 72.75 236 ILE A N 1
ATOM 1820 C CA . ILE A 1 236 ? 6.963 2.786 -12.049 1.00 72.75 236 ILE A CA 1
ATOM 1821 C C . ILE A 1 236 ? 5.690 3.083 -12.843 1.00 72.75 236 ILE A C 1
ATOM 1823 O O . ILE A 1 236 ? 4.694 2.366 -12.728 1.00 72.75 236 ILE A O 1
ATOM 1827 N N . SER A 1 237 ? 5.721 4.150 -13.639 1.00 74.25 237 SER A N 1
ATOM 1828 C CA . SER A 1 237 ? 4.584 4.549 -14.469 1.00 74.25 237 SER A CA 1
ATOM 1829 C C . SER A 1 237 ? 4.510 3.692 -15.731 1.00 74.25 237 SER A C 1
ATOM 1831 O O . SER A 1 237 ? 5.436 3.663 -16.540 1.00 74.25 237 SER A O 1
ATOM 1833 N N . LEU A 1 238 ? 3.386 3.003 -15.924 1.00 75.12 238 LEU A N 1
ATOM 1834 C CA . LEU A 1 238 ? 3.111 2.251 -17.143 1.00 75.12 238 LEU A CA 1
ATOM 1835 C C . LEU A 1 238 ? 2.408 3.162 -18.155 1.00 75.12 238 LEU A C 1
ATOM 1837 O O . LEU A 1 238 ? 1.258 3.549 -17.955 1.00 75.12 238 LEU A O 1
ATOM 1841 N N . VAL A 1 239 ? 3.096 3.502 -19.246 1.00 76.19 239 VAL A N 1
ATOM 1842 C CA . VAL A 1 239 ? 2.495 4.254 -20.356 1.00 76.19 239 VAL A CA 1
ATOM 1843 C C . VAL A 1 239 ? 1.686 3.292 -21.220 1.00 76.19 239 VAL A C 1
ATOM 1845 O O . VAL A 1 239 ? 2.241 2.391 -21.847 1.00 76.19 239 VAL A O 1
ATOM 1848 N N . LEU A 1 240 ? 0.369 3.480 -21.244 1.00 77.94 240 LEU A N 1
ATOM 1849 C CA . LEU A 1 240 ? -0.547 2.737 -22.106 1.00 77.94 240 LEU A CA 1
ATOM 1850 C C . LEU A 1 240 ? -0.886 3.585 -23.334 1.00 77.94 240 LEU A C 1
ATOM 1852 O O . LEU A 1 240 ? -0.996 4.806 -23.233 1.00 77.94 240 LEU A O 1
ATOM 1856 N N . ALA A 1 241 ? -1.073 2.947 -24.490 1.00 77.94 241 ALA A N 1
ATOM 1857 C CA . ALA A 1 241 ? -1.473 3.652 -25.705 1.00 77.94 241 ALA A CA 1
ATOM 1858 C C . ALA A 1 241 ? -2.826 4.356 -25.504 1.00 77.94 241 ALA A C 1
ATOM 1860 O O . ALA A 1 241 ? -3.766 3.761 -24.965 1.00 77.94 241 ALA A O 1
ATOM 1861 N N . GLU A 1 242 ? -2.948 5.608 -25.945 1.00 75.12 242 GLU A N 1
ATOM 1862 C CA . GLU A 1 242 ? -4.217 6.336 -25.867 1.00 75.12 242 GLU A CA 1
ATOM 1863 C C . GLU A 1 242 ? -5.338 5.571 -26.591 1.00 75.12 242 GLU A C 1
ATOM 1865 O O . GLU A 1 242 ? -5.149 5.015 -27.671 1.00 75.12 242 GLU A O 1
ATOM 1870 N N . GLY A 1 243 ? -6.525 5.523 -25.978 1.00 76.62 243 GLY A N 1
ATOM 1871 C CA . GLY A 1 243 ? -7.704 4.879 -26.571 1.00 76.62 243 GLY A CA 1
ATOM 1872 C C . GLY A 1 243 ? -7.733 3.348 -26.502 1.00 76.62 243 GLY A C 1
ATOM 1873 O O . GLY A 1 243 ? -8.662 2.740 -27.028 1.00 76.62 243 GLY A O 1
ATOM 1874 N N . SER A 1 244 ? -6.780 2.714 -25.820 1.00 73.44 244 SER A N 1
ATOM 1875 C CA . SER A 1 244 ? -6.663 1.249 -25.730 1.00 73.44 244 SER A CA 1
ATOM 1876 C C . SER A 1 244 ? -7.761 0.534 -24.919 1.00 73.44 244 SER A C 1
ATOM 1878 O O . SER A 1 244 ? -7.785 -0.692 -24.861 1.00 73.44 244 SER A O 1
ATOM 1880 N N . GLY A 1 245 ? -8.726 1.269 -24.360 1.00 78.19 245 GLY A N 1
ATOM 1881 C CA . GLY A 1 245 ? -9.835 0.691 -23.604 1.00 78.19 245 GLY A CA 1
ATOM 1882 C C . GLY A 1 245 ? -9.399 0.094 -22.257 1.00 78.19 245 GLY A C 1
ATOM 1883 O O . GLY A 1 245 ? -8.301 0.374 -21.777 1.00 78.19 245 GLY A O 1
ATOM 1884 N N . PRO A 1 246 ? -10.281 -0.668 -21.585 1.00 75.75 246 PRO A N 1
ATOM 1885 C CA . PRO A 1 246 ? -9.934 -1.344 -20.341 1.00 75.75 246 PRO A CA 1
ATOM 1886 C C . PRO A 1 246 ? -8.961 -2.496 -20.609 1.00 75.75 246 PRO A C 1
ATOM 1888 O O . PRO A 1 246 ? -9.253 -3.368 -21.425 1.00 75.75 246 PRO A O 1
ATOM 1891 N N . HIS A 1 247 ? -7.861 -2.528 -19.861 1.00 74.00 247 HIS A N 1
ATOM 1892 C CA . HIS A 1 247 ? -6.867 -3.600 -19.905 1.00 74.00 247 HIS A CA 1
ATOM 1893 C C . HIS A 1 247 ? -7.116 -4.619 -18.800 1.00 74.00 247 HIS A C 1
ATOM 1895 O O . HIS A 1 247 ? -7.492 -4.275 -17.679 1.00 74.00 247 HIS A O 1
ATOM 1901 N N . SER A 1 248 ? -6.869 -5.882 -19.104 1.00 76.19 248 SER A N 1
ATOM 1902 C CA . SER A 1 248 ? -6.671 -6.935 -18.117 1.00 76.19 248 SER A CA 1
ATOM 1903 C C . SER A 1 248 ? -5.316 -6.778 -17.424 1.00 76.19 248 SER A C 1
ATOM 1905 O O . SER A 1 248 ? -4.366 -6.218 -17.971 1.00 76.19 248 SER A O 1
ATOM 1907 N N . LEU A 1 249 ? -5.187 -7.349 -16.225 1.00 67.12 249 LEU A N 1
ATOM 1908 C CA . LEU A 1 249 ? -3.917 -7.369 -15.494 1.00 67.12 249 LEU A CA 1
ATOM 1909 C C . LEU A 1 249 ? -2.778 -7.989 -16.323 1.00 67.12 249 LEU A C 1
ATOM 1911 O O . LEU A 1 249 ? -1.655 -7.493 -16.300 1.00 67.12 249 LEU A O 1
ATOM 1915 N N . GLN A 1 250 ? -3.065 -9.059 -17.070 1.00 74.12 250 GLN A N 1
ATOM 1916 C CA . GLN A 1 250 ? -2.059 -9.712 -17.905 1.00 74.12 250 GLN A CA 1
ATOM 1917 C C . GLN A 1 250 ? -1.606 -8.810 -19.060 1.00 74.12 250 GLN A C 1
ATOM 1919 O O . GLN A 1 250 ? -0.424 -8.809 -19.389 1.00 74.12 250 GLN A O 1
ATOM 1924 N N . GLU A 1 251 ? -2.505 -8.016 -19.647 1.00 75.69 251 GLU A N 1
ATOM 1925 C CA . GLU A 1 251 ? -2.141 -7.023 -20.667 1.00 75.69 251 GLU A CA 1
ATOM 1926 C C . GLU A 1 251 ? -1.250 -5.925 -20.088 1.00 75.69 251 GLU A C 1
ATOM 1928 O O . GLU A 1 251 ? -0.268 -5.564 -20.726 1.00 75.69 251 GLU A O 1
ATOM 1933 N N . LEU A 1 252 ? -1.512 -5.462 -18.861 1.00 78.25 252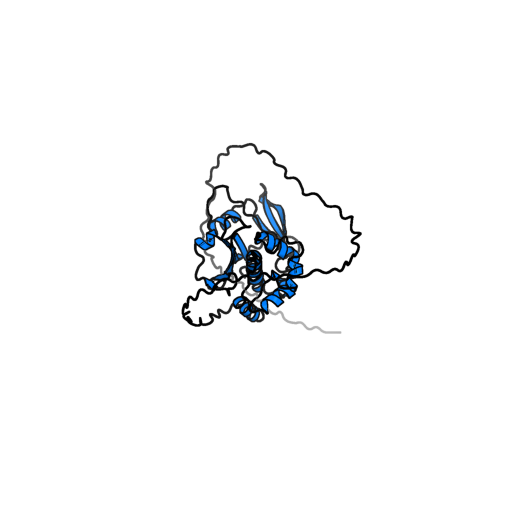 LEU A N 1
ATOM 1934 C CA . LEU A 1 252 ? -0.647 -4.489 -18.183 1.00 78.25 252 LEU A CA 1
ATOM 1935 C C . LEU A 1 252 ? 0.753 -5.057 -17.907 1.00 78.25 252 LEU A C 1
ATOM 1937 O O . LEU A 1 252 ? 1.754 -4.384 -18.144 1.00 78.25 252 LEU A O 1
ATOM 1941 N N . VAL A 1 253 ? 0.837 -6.312 -17.454 1.00 71.81 253 VAL A N 1
ATOM 1942 C CA . VAL A 1 253 ? 2.118 -7.012 -17.251 1.00 71.81 253 VAL A CA 1
ATOM 1943 C C . VAL A 1 253 ? 2.862 -7.178 -18.578 1.00 71.81 253 VAL A C 1
ATOM 1945 O O . VAL A 1 253 ? 4.058 -6.905 -18.652 1.00 71.81 253 VAL A O 1
ATOM 1948 N N . ASN A 1 254 ? 2.162 -7.570 -19.644 1.00 74.75 254 ASN A N 1
ATOM 1949 C CA . ASN A 1 254 ? 2.753 -7.699 -20.975 1.00 74.75 254 ASN A CA 1
ATOM 1950 C C . ASN A 1 254 ? 3.223 -6.343 -21.518 1.00 74.75 254 ASN A C 1
ATOM 1952 O O . ASN A 1 254 ? 4.311 -6.266 -22.076 1.00 74.75 254 ASN A O 1
ATOM 1956 N N . ALA A 1 255 ? 2.437 -5.279 -21.331 1.00 78.00 255 ALA A N 1
ATOM 1957 C CA . ALA A 1 255 ? 2.798 -3.923 -21.730 1.00 78.00 255 ALA A CA 1
ATOM 1958 C C . ALA A 1 255 ? 4.044 -3.438 -20.985 1.00 78.00 255 ALA A C 1
ATOM 1960 O O . ALA A 1 255 ? 4.918 -2.838 -21.601 1.00 78.00 255 ALA A O 1
ATOM 1961 N N . TRP A 1 256 ? 4.163 -3.754 -19.692 1.00 76.31 256 TRP A N 1
ATOM 1962 C CA . TRP A 1 256 ? 5.367 -3.468 -18.915 1.00 76.31 256 TRP A CA 1
ATOM 1963 C C . TRP A 1 256 ? 6.589 -4.224 -19.454 1.00 76.31 256 TRP A C 1
ATOM 1965 O O . TRP A 1 256 ? 7.638 -3.622 -19.656 1.00 76.31 256 TRP A O 1
ATOM 1975 N N . HIS A 1 257 ? 6.445 -5.513 -19.775 1.00 71.50 257 HIS A N 1
ATOM 1976 C CA . HIS A 1 257 ? 7.515 -6.302 -20.400 1.00 71.50 257 HIS A CA 1
ATOM 1977 C C . HIS A 1 257 ? 7.876 -5.854 -21.823 1.00 71.50 257 HIS A C 1
ATOM 1979 O O . HIS A 1 257 ? 8.987 -6.122 -22.272 1.00 71.50 257 HIS A O 1
ATOM 1985 N N . ALA A 1 258 ? 6.949 -5.209 -22.532 1.00 75.81 258 ALA A N 1
ATOM 1986 C CA . ALA A 1 258 ? 7.144 -4.713 -23.890 1.00 75.81 258 ALA A CA 1
ATOM 1987 C C . ALA A 1 258 ? 7.752 -3.300 -23.947 1.00 75.81 258 ALA A C 1
ATOM 1989 O O . ALA A 1 258 ? 8.010 -2.803 -25.044 1.00 75.81 258 ALA A O 1
ATOM 1990 N N . GLN A 1 259 ? 7.971 -2.635 -22.805 1.00 74.88 259 GLN A N 1
ATOM 1991 C CA . GLN A 1 259 ? 8.669 -1.350 -22.785 1.00 74.88 259 GLN A CA 1
ATOM 1992 C C . GLN A 1 259 ? 10.107 -1.524 -23.293 1.00 74.88 259 GLN A C 1
ATOM 1994 O O . GLN A 1 259 ? 10.763 -2.521 -23.001 1.00 74.88 259 GLN A O 1
ATOM 1999 N N . ALA A 1 260 ? 10.601 -0.541 -24.056 1.00 65.56 260 ALA A N 1
ATOM 2000 C CA . ALA A 1 260 ? 11.961 -0.563 -24.608 1.00 65.56 260 ALA A CA 1
ATOM 2001 C C . ALA A 1 260 ? 13.041 -0.628 -23.513 1.00 65.56 260 ALA A C 1
ATOM 2003 O O . ALA A 1 260 ? 14.148 -1.113 -23.747 1.00 65.56 260 ALA A O 1
ATOM 2004 N N . ASP A 1 261 ? 12.693 -0.161 -22.314 1.00 69.06 261 ASP A N 1
ATOM 2005 C CA . ASP A 1 261 ? 13.533 -0.211 -21.136 1.00 69.06 261 ASP A CA 1
ATOM 2006 C C . ASP A 1 261 ? 13.298 -1.482 -20.317 1.00 69.06 261 ASP A C 1
ATOM 2008 O O . ASP A 1 261 ? 12.215 -1.733 -19.779 1.00 69.06 261 ASP A O 1
ATOM 2012 N N . VAL A 1 262 ? 14.367 -2.249 -20.119 1.00 61.34 262 VAL A N 1
ATOM 2013 C CA . VAL A 1 262 ? 14.388 -3.322 -19.127 1.00 61.34 262 VAL A CA 1
ATOM 2014 C C . VAL A 1 262 ? 14.509 -2.690 -17.746 1.00 61.34 262 VAL A C 1
ATOM 2016 O O . VAL A 1 262 ? 15.545 -2.117 -17.402 1.00 61.34 262 VAL A O 1
ATOM 2019 N N . HIS A 1 263 ? 13.459 -2.825 -16.941 1.00 64.44 263 HIS A N 1
ATOM 2020 C CA . HIS A 1 263 ? 13.446 -2.384 -15.553 1.00 64.44 263 HIS A CA 1
ATOM 2021 C C . HIS A 1 263 ? 14.044 -3.474 -14.663 1.00 64.44 263 HIS A C 1
ATOM 2023 O O . HIS A 1 263 ? 13.471 -4.551 -14.502 1.00 64.44 263 HIS A O 1
ATOM 2029 N N . ALA A 1 264 ? 15.200 -3.199 -14.068 1.00 63.25 264 ALA A N 1
ATOM 2030 C CA . ALA A 1 264 ? 15.847 -4.102 -13.126 1.00 63.25 264 ALA A CA 1
ATOM 2031 C C . ALA A 1 264 ? 15.950 -3.449 -11.750 1.00 63.25 264 ALA A C 1
ATOM 2033 O O . ALA A 1 264 ? 16.398 -2.308 -11.621 1.00 63.25 264 ALA A O 1
ATOM 2034 N N . LEU A 1 265 ? 15.580 -4.197 -10.712 1.00 65.69 265 LEU A N 1
ATOM 2035 C CA . LEU A 1 265 ? 15.897 -3.835 -9.340 1.00 65.69 265 LEU A CA 1
ATOM 2036 C C . LEU A 1 265 ? 17.397 -4.059 -9.142 1.00 65.69 265 LEU A C 1
ATOM 2038 O O . LEU A 1 265 ? 17.835 -5.199 -8.973 1.00 65.69 265 LEU A O 1
ATOM 2042 N N . SER A 1 266 ? 18.202 -2.997 -9.142 1.00 63.16 266 SER A N 1
ATOM 2043 C CA . SER A 1 266 ? 19.544 -3.114 -8.590 1.00 63.16 266 SER A CA 1
ATOM 2044 C C . SER A 1 266 ? 19.406 -3.078 -7.074 1.00 63.16 266 SER A C 1
ATOM 2046 O O . SER A 1 266 ? 19.391 -2.013 -6.453 1.00 63.16 266 SER A O 1
ATOM 2048 N N . GLN A 1 267 ? 19.295 -4.255 -6.457 1.00 57.38 267 GLN A N 1
ATOM 2049 C CA . GLN A 1 267 ? 19.764 -4.364 -5.080 1.00 57.38 267 GLN A CA 1
ATOM 2050 C C . GLN A 1 267 ? 21.229 -3.924 -5.060 1.00 57.38 267 GLN A C 1
ATOM 2052 O O . GLN A 1 267 ? 21.928 -4.092 -6.067 1.00 57.38 267 GLN A O 1
ATOM 2057 N N . VAL A 1 268 ? 21.670 -3.337 -3.939 1.00 46.12 268 VAL A N 1
ATOM 2058 C CA . VAL A 1 268 ? 23.072 -2.957 -3.707 1.00 46.12 268 VAL A CA 1
ATOM 2059 C C . VAL A 1 268 ? 23.964 -4.019 -4.351 1.00 46.12 268 VAL A C 1
ATOM 2061 O O . VAL A 1 268 ? 23.836 -5.184 -3.964 1.00 46.12 268 VAL A O 1
ATOM 2064 N N . PRO A 1 269 ? 24.793 -3.673 -5.356 1.00 43.56 269 PRO A N 1
ATOM 2065 C CA . PRO A 1 269 ? 25.583 -4.668 -6.049 1.00 43.56 269 PRO A CA 1
ATOM 2066 C C . PRO A 1 269 ? 26.387 -5.425 -5.001 1.00 43.56 269 PRO A C 1
ATOM 2068 O O . PRO A 1 269 ? 27.271 -4.854 -4.356 1.00 43.56 269 PRO A O 1
ATOM 2071 N N . CYS A 1 270 ? 26.083 -6.709 -4.801 1.00 39.81 270 CYS A N 1
ATOM 2072 C CA . CYS A 1 270 ? 27.041 -7.572 -4.154 1.00 39.81 270 CYS A CA 1
ATOM 2073 C C . CYS A 1 270 ? 28.166 -7.700 -5.179 1.00 39.81 270 CYS A C 1
ATOM 2075 O O . CYS A 1 270 ? 28.086 -8.439 -6.155 1.00 39.81 270 CYS A O 1
ATOM 2077 N N . TYR A 1 271 ? 29.200 -6.874 -5.025 1.00 38.81 271 TYR A N 1
ATOM 2078 C CA . TYR A 1 271 ? 30.445 -7.060 -5.747 1.00 38.81 271 TYR A CA 1
ATOM 2079 C C . TYR A 1 271 ? 31.034 -8.385 -5.259 1.00 38.81 271 TYR A C 1
ATOM 2081 O O . TYR A 1 271 ? 31.862 -8.427 -4.350 1.00 38.81 271 TYR A O 1
ATOM 2089 N N . VAL A 1 272 ? 30.567 -9.492 -5.836 1.00 44.34 272 VAL A N 1
ATOM 2090 C CA . VAL A 1 272 ? 31.174 -10.805 -5.676 1.00 44.34 272 VAL A CA 1
ATOM 2091 C C . VAL A 1 272 ? 32.499 -10.723 -6.416 1.00 44.34 272 VAL A C 1
ATOM 2093 O O . VAL A 1 272 ? 32.552 -10.840 -7.633 1.00 44.34 272 VAL A O 1
ATOM 2096 N N . SER A 1 273 ? 33.556 -10.390 -5.674 1.00 48.06 273 SER A N 1
ATOM 2097 C CA . SER A 1 273 ? 34.960 -10.492 -6.081 1.00 48.06 273 SER A CA 1
ATOM 2098 C C . SER A 1 273 ? 35.235 -10.163 -7.564 1.00 48.06 273 SER A C 1
ATOM 2100 O O . SER A 1 273 ? 35.747 -10.966 -8.334 1.00 48.06 273 SER A O 1
ATOM 2102 N N . GLY A 1 274 ? 34.881 -8.939 -7.963 1.00 48.34 274 GLY A N 1
ATOM 2103 C CA . GLY A 1 274 ? 35.650 -8.149 -8.922 1.00 48.34 274 GLY A CA 1
ATOM 2104 C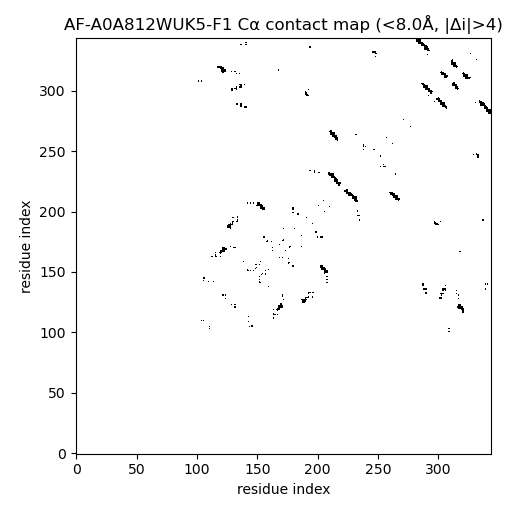 C . GLY A 1 274 ? 35.820 -8.637 -10.363 1.00 48.34 274 GLY A C 1
ATOM 2105 O O . GLY A 1 274 ? 36.956 -8.554 -10.826 1.00 48.34 274 GLY A O 1
ATOM 2106 N N . ARG A 1 275 ? 34.755 -9.004 -11.107 1.00 49.84 275 ARG A N 1
ATOM 2107 C CA . ARG A 1 275 ? 34.719 -8.759 -12.581 1.00 49.84 275 ARG A CA 1
ATOM 2108 C C . ARG A 1 275 ? 33.413 -9.003 -13.340 1.00 49.84 275 ARG A C 1
ATOM 2110 O O . ARG A 1 275 ? 33.356 -8.613 -14.501 1.00 49.84 275 ARG A O 1
ATOM 2117 N N . THR A 1 276 ? 32.375 -9.582 -12.748 1.00 52.06 276 THR A N 1
ATOM 2118 C CA . THR A 1 276 ? 31.127 -9.859 -13.482 1.00 52.06 276 THR A CA 1
ATOM 2119 C C . THR A 1 276 ? 29.914 -9.346 -12.723 1.00 52.06 276 THR A C 1
ATOM 2121 O O . THR A 1 276 ? 29.688 -9.730 -11.579 1.00 52.06 276 THR A O 1
ATOM 2124 N N . LEU A 1 277 ? 29.140 -8.473 -13.373 1.00 55.50 277 LEU A N 1
ATOM 2125 C CA . LEU A 1 277 ? 27.783 -8.138 -12.957 1.00 55.50 277 LEU A CA 1
ATOM 2126 C C . LEU A 1 277 ? 26.928 -9.395 -13.156 1.00 55.50 277 LEU A C 1
ATOM 2128 O O . LEU A 1 277 ? 26.636 -9.763 -14.292 1.00 55.50 277 LEU A O 1
ATOM 2132 N N . GLU A 1 278 ? 26.568 -10.082 -12.076 1.00 57.59 278 GLU A N 1
ATOM 2133 C CA . GLU A 1 278 ? 25.649 -11.215 -12.160 1.00 57.59 278 GLU A CA 1
ATOM 2134 C C . GLU A 1 278 ? 24.213 -10.685 -12.152 1.00 57.59 278 GLU A C 1
ATOM 2136 O O . GLU A 1 278 ? 23.736 -10.141 -11.155 1.00 57.59 278 GLU A O 1
ATOM 2141 N N . ILE A 1 279 ? 23.529 -10.804 -13.291 1.00 60.69 279 ILE A N 1
ATOM 2142 C CA . ILE A 1 279 ? 22.101 -10.502 -13.386 1.00 60.69 279 ILE A CA 1
ATOM 2143 C C . ILE A 1 279 ? 21.348 -11.680 -12.776 1.00 60.69 279 ILE A C 1
ATOM 2145 O O . ILE A 1 279 ? 21.395 -12.793 -13.298 1.00 60.69 279 ILE A O 1
ATOM 2149 N N . GLN A 1 280 ? 20.631 -11.430 -11.683 1.00 62.47 280 GLN A N 1
ATOM 2150 C CA . GLN A 1 280 ? 19.748 -12.423 -11.086 1.00 62.47 280 GLN A CA 1
ATOM 2151 C C . GLN A 1 280 ? 18.308 -12.142 -11.492 1.00 62.47 280 GLN A C 1
ATOM 2153 O O . GLN A 1 280 ? 17.691 -11.186 -11.024 1.00 62.47 280 GLN A O 1
ATOM 2158 N N . TRP A 1 281 ? 17.763 -13.009 -12.342 1.00 70.38 281 TRP A N 1
ATOM 2159 C CA . TRP A 1 281 ? 16.334 -13.026 -12.622 1.00 70.38 281 TRP A CA 1
ATOM 2160 C C . TRP A 1 281 ? 15.590 -13.538 -11.395 1.00 70.38 281 TRP A C 1
ATOM 2162 O O . TRP A 1 281 ? 15.920 -14.588 -10.838 1.00 70.38 281 TRP A O 1
ATOM 2172 N N . ARG A 1 282 ? 14.593 -12.775 -10.958 1.00 74.38 282 ARG A N 1
ATOM 2173 C CA . ARG A 1 282 ? 13.754 -13.124 -9.819 1.00 74.38 282 ARG A CA 1
ATOM 2174 C C . ARG A 1 282 ? 12.295 -13.060 -10.222 1.00 74.38 282 ARG A C 1
ATOM 2176 O O . ARG A 1 282 ? 11.877 -12.141 -10.921 1.00 74.38 282 ARG A O 1
ATOM 2183 N N . SER A 1 283 ? 11.535 -14.032 -9.745 1.00 76.31 283 SER A N 1
ATOM 2184 C CA . SER A 1 283 ? 10.092 -14.060 -9.922 1.00 76.31 283 SER A CA 1
ATOM 2185 C C . SER A 1 283 ? 9.442 -13.207 -8.844 1.00 76.31 283 SER A C 1
ATOM 2187 O O . SER A 1 283 ? 9.830 -13.249 -7.674 1.00 76.31 283 SER A O 1
ATOM 2189 N N . TYR A 1 284 ? 8.440 -12.439 -9.248 1.00 82.81 284 TYR A N 1
ATOM 2190 C CA . TYR A 1 284 ? 7.608 -11.669 -8.344 1.00 82.81 284 TYR A CA 1
ATOM 2191 C C . TYR A 1 284 ? 6.182 -12.187 -8.424 1.00 82.81 284 TYR A C 1
ATOM 2193 O O . TYR A 1 284 ? 5.708 -12.610 -9.476 1.00 82.81 284 TYR A O 1
ATOM 2201 N N . ARG A 1 285 ? 5.478 -12.106 -7.304 1.00 88.25 285 ARG A N 1
ATOM 2202 C CA . ARG A 1 285 ? 4.045 -12.371 -7.221 1.00 88.25 285 ARG A CA 1
ATOM 2203 C C . ARG A 1 285 ? 3.338 -11.163 -6.641 1.00 88.25 285 ARG A C 1
ATOM 2205 O O . ARG A 1 285 ? 3.910 -10.412 -5.850 1.00 88.25 285 ARG A O 1
ATOM 2212 N N . VAL A 1 286 ? 2.066 -11.006 -6.976 1.00 91.06 286 VAL A N 1
ATOM 2213 C CA . VAL A 1 286 ? 1.243 -9.951 -6.385 1.00 91.06 286 VAL A CA 1
ATOM 2214 C C . VAL A 1 286 ? 1.051 -10.242 -4.893 1.00 91.06 286 VAL A C 1
ATOM 2216 O O . VAL A 1 286 ? 0.640 -11.336 -4.500 1.00 91.06 286 VAL A O 1
ATOM 2219 N N . GLY A 1 287 ? 1.407 -9.277 -4.047 1.00 93.75 287 GLY A N 1
ATOM 2220 C CA . GLY A 1 287 ? 1.173 -9.335 -2.608 1.00 93.75 287 GLY A CA 1
ATOM 2221 C C . GLY A 1 287 ? -0.113 -8.618 -2.222 1.00 93.75 287 GLY A C 1
ATOM 2222 O O . GLY A 1 287 ? -0.923 -9.168 -1.473 1.00 93.75 287 GLY A O 1
ATOM 2223 N N . THR A 1 288 ? -0.332 -7.421 -2.769 1.00 96.12 288 THR A N 1
ATOM 2224 C CA . THR A 1 288 ? -1.591 -6.682 -2.610 1.00 96.12 288 THR A CA 1
ATOM 2225 C C . THR A 1 288 ? -1.940 -5.876 -3.850 1.00 96.12 288 THR A C 1
ATOM 2227 O O . THR A 1 288 ? -1.048 -5.435 -4.571 1.00 96.12 288 THR A O 1
ATOM 2230 N N . CYS A 1 289 ? -3.226 -5.588 -4.018 1.00 95.81 289 CYS A N 1
ATOM 2231 C CA . CYS A 1 289 ? -3.725 -4.607 -4.975 1.00 95.81 289 CYS A CA 1
ATOM 2232 C C . CYS A 1 289 ? -4.426 -3.480 -4.216 1.00 95.81 289 CYS A C 1
ATOM 2234 O O . CYS A 1 289 ? -5.184 -3.759 -3.285 1.00 95.81 289 CYS A O 1
ATOM 2236 N N . ILE A 1 290 ? -4.225 -2.234 -4.632 1.00 97.19 290 ILE A N 1
ATOM 2237 C CA . ILE A 1 290 ? -5.121 -1.130 -4.276 1.00 97.19 290 ILE A CA 1
ATOM 2238 C C . ILE A 1 290 ? -6.150 -1.034 -5.394 1.00 97.19 290 ILE A C 1
ATOM 2240 O O . ILE A 1 290 ? -5.783 -0.966 -6.568 1.00 97.19 290 ILE A O 1
ATOM 2244 N N . LEU A 1 291 ? -7.427 -1.073 -5.026 1.00 96.62 291 LEU A N 1
ATOM 2245 C CA . LEU A 1 291 ? -8.535 -0.908 -5.955 1.00 96.62 291 LEU A CA 1
ATOM 2246 C C . LEU A 1 291 ? -9.100 0.500 -5.825 1.00 96.62 291 LEU A C 1
ATOM 2248 O O . LEU A 1 291 ? -9.224 1.009 -4.708 1.00 96.62 291 LEU A O 1
ATOM 2252 N N . HIS A 1 292 ? -9.488 1.096 -6.945 1.00 96.31 292 HIS A N 1
ATOM 2253 C CA . HIS A 1 292 ? -10.171 2.381 -6.984 1.00 96.31 292 HIS A CA 1
ATOM 2254 C C . HIS A 1 292 ? -11.550 2.230 -7.630 1.00 96.31 292 HIS A C 1
ATOM 2256 O O . HIS A 1 292 ? -11.695 1.725 -8.739 1.00 96.31 292 HIS A O 1
ATOM 2262 N N . HIS A 1 293 ? -12.573 2.668 -6.902 1.00 94.75 293 HIS A N 1
ATOM 2263 C CA . HIS A 1 293 ? -13.972 2.653 -7.310 1.00 94.75 293 HIS A CA 1
ATOM 2264 C C . HIS A 1 293 ? -14.422 4.097 -7.554 1.00 94.75 293 HIS A C 1
ATOM 2266 O O . HIS A 1 293 ? -15.062 4.721 -6.702 1.00 94.75 293 HIS A O 1
ATOM 2272 N N . GLY A 1 294 ? -14.046 4.669 -8.693 1.00 93.12 294 GLY A N 1
ATOM 2273 C CA . GLY A 1 294 ? -14.359 6.056 -9.023 1.00 93.12 294 GLY A CA 1
ATOM 2274 C C . GLY A 1 294 ? -13.936 6.431 -10.435 1.00 93.12 294 GLY A C 1
ATOM 2275 O O . GLY A 1 294 ? -13.315 5.645 -11.139 1.00 93.12 294 GLY A O 1
ATOM 2276 N N . ALA A 1 295 ? -14.292 7.646 -10.853 1.00 89.38 295 ALA A N 1
ATOM 2277 C CA . ALA A 1 295 ? -13.902 8.170 -12.162 1.00 89.38 295 ALA A CA 1
ATOM 2278 C C . ALA A 1 295 ? -12.526 8.856 -12.137 1.00 89.38 295 ALA A C 1
ATOM 2280 O O . ALA A 1 295 ? -11.838 8.880 -13.151 1.00 89.38 295 ALA A O 1
ATOM 2281 N N . THR A 1 296 ? -12.136 9.435 -10.996 1.00 92.25 296 THR A N 1
ATOM 2282 C CA . THR A 1 296 ? -10.857 10.144 -10.828 1.00 92.25 296 THR A CA 1
ATOM 2283 C C . THR A 1 296 ? -10.200 9.749 -9.508 1.00 92.25 296 THR A C 1
ATOM 2285 O O . THR A 1 296 ? -10.930 9.452 -8.566 1.00 92.25 296 THR A O 1
ATOM 2288 N N . PRO A 1 297 ? -8.866 9.814 -9.365 1.00 92.44 297 PRO A N 1
ATOM 2289 C CA . PRO A 1 297 ? -8.195 9.441 -8.113 1.00 92.44 297 PRO A CA 1
ATOM 2290 C C . PRO A 1 297 ? -8.637 10.255 -6.885 1.00 92.44 297 PRO A C 1
ATOM 2292 O O . PRO A 1 297 ? -8.609 9.767 -5.756 1.00 92.44 297 PRO A O 1
ATOM 2295 N N . THR A 1 298 ? -9.103 11.485 -7.110 1.00 92.44 298 THR A N 1
ATOM 2296 C CA . THR A 1 298 ? -9.627 12.414 -6.095 1.00 92.44 298 THR A CA 1
ATOM 2297 C C . THR A 1 298 ? -11.138 12.290 -5.867 1.00 92.44 298 THR A C 1
ATOM 2299 O O . THR A 1 298 ? -11.727 13.088 -5.143 1.00 92.44 298 THR A O 1
ATOM 2302 N N . SER A 1 299 ? -11.796 11.299 -6.472 1.00 91.81 299 SER A N 1
ATOM 2303 C CA . SER A 1 299 ? -13.209 10.982 -6.247 1.00 91.81 299 SER A CA 1
ATOM 2304 C C . SER A 1 299 ? -13.415 9.473 -6.095 1.00 91.81 299 SER A C 1
ATOM 2306 O O . SER A 1 299 ? -12.573 8.673 -6.486 1.00 91.81 299 SER A O 1
ATOM 2308 N N . GLY A 1 300 ? -14.530 9.046 -5.507 1.00 94.44 300 GLY A N 1
ATOM 2309 C CA . GLY A 1 300 ? -14.829 7.620 -5.341 1.00 94.44 300 GLY A CA 1
ATOM 2310 C C . GLY A 1 300 ? -14.279 7.016 -4.050 1.00 94.44 300 GLY A C 1
ATOM 2311 O O . GLY A 1 300 ? -14.225 7.686 -3.022 1.00 94.44 300 GLY A O 1
ATOM 2312 N N . HIS A 1 301 ? -13.946 5.726 -4.090 1.00 97.12 301 HIS A N 1
ATOM 2313 C CA . HIS A 1 301 ? -13.615 4.933 -2.904 1.00 97.12 301 HIS A CA 1
ATOM 2314 C C . HIS A 1 301 ? -12.442 3.990 -3.163 1.00 97.12 301 HIS A C 1
ATOM 2316 O O . HIS A 1 301 ? -12.388 3.362 -4.216 1.00 97.12 301 HIS A O 1
ATOM 2322 N N . TYR A 1 302 ? -11.528 3.858 -2.206 1.00 98.12 302 TYR A N 1
ATOM 2323 C CA . TYR A 1 302 ? -10.417 2.913 -2.301 1.00 98.12 302 TYR A CA 1
ATOM 2324 C C . TYR A 1 302 ? -10.657 1.700 -1.410 1.00 98.12 302 TYR A C 1
ATOM 2326 O O . TYR A 1 302 ? -11.059 1.834 -0.254 1.00 98.12 302 TYR A O 1
ATOM 2334 N N . THR A 1 303 ? -10.345 0.520 -1.939 1.00 98.00 303 THR A N 1
ATOM 2335 C CA . THR A 1 303 ? -10.249 -0.721 -1.160 1.00 98.00 303 THR A CA 1
ATOM 2336 C C . THR A 1 303 ? -8.916 -1.411 -1.427 1.00 98.00 303 THR A C 1
ATOM 2338 O O . THR A 1 303 ? -8.106 -0.954 -2.237 1.00 98.00 303 THR A O 1
ATOM 2341 N N . SER A 1 304 ? -8.628 -2.514 -0.735 1.00 97.81 304 SER A N 1
ATOM 2342 C CA . SER A 1 304 ? -7.442 -3.321 -1.040 1.00 97.81 304 SER A CA 1
ATOM 2343 C C . SER A 1 304 ? -7.755 -4.804 -1.116 1.00 97.81 304 SER A C 1
ATOM 2345 O O . SER A 1 304 ? -8.591 -5.320 -0.376 1.00 97.81 304 SER A O 1
ATOM 2347 N N . LEU A 1 305 ? -7.040 -5.498 -1.998 1.00 97.50 305 LEU A N 1
ATOM 2348 C CA . LEU A 1 305 ? -6.966 -6.952 -2.035 1.00 97.50 305 LEU A CA 1
ATOM 2349 C C . LEU A 1 305 ? -5.619 -7.395 -1.471 1.00 97.50 305 LEU A C 1
ATOM 2351 O O . LEU A 1 305 ? -4.580 -6.879 -1.870 1.00 97.50 305 LEU A O 1
ATOM 2355 N N . MET A 1 306 ? -5.627 -8.364 -0.565 1.00 96.94 306 MET A N 1
ATOM 2356 C CA . MET A 1 306 ? -4.432 -8.921 0.063 1.00 96.94 306 MET A CA 1
ATOM 2357 C C . MET A 1 306 ? -4.312 -10.404 -0.279 1.00 96.94 306 MET A C 1
ATOM 2359 O O . MET A 1 306 ? -5.216 -11.183 0.026 1.00 96.94 306 MET A O 1
ATOM 2363 N N . ALA A 1 307 ? -3.215 -10.793 -0.926 1.00 94.94 307 ALA A N 1
ATOM 2364 C CA . ALA A 1 307 ? -3.007 -12.159 -1.390 1.00 94.94 307 ALA A CA 1
ATOM 2365 C C . ALA A 1 307 ? -2.735 -13.113 -0.218 1.00 94.94 307 ALA A C 1
ATOM 2367 O O . ALA A 1 307 ? -1.846 -12.869 0.606 1.00 94.94 307 ALA A O 1
ATOM 2368 N N . GLN A 1 308 ? -3.453 -14.233 -0.189 1.00 92.81 308 GLN A N 1
ATOM 2369 C CA . GLN A 1 308 ? -3.220 -15.378 0.693 1.00 92.81 308 GLN A CA 1
ATOM 2370 C C . GLN A 1 308 ? -2.726 -16.586 -0.117 1.00 92.81 308 GLN A C 1
ATOM 2372 O O . GLN A 1 308 ? -2.554 -16.504 -1.330 1.00 92.81 308 GLN A O 1
ATOM 2377 N N . ALA A 1 309 ? -2.447 -17.705 0.557 1.00 89.88 309 ALA A N 1
ATOM 2378 C CA . ALA A 1 309 ? -1.994 -18.927 -0.110 1.00 89.88 309 ALA A CA 1
ATOM 2379 C C . ALA A 1 309 ? -3.085 -19.550 -1.003 1.00 89.88 309 ALA A C 1
ATOM 2381 O O . ALA A 1 309 ? -2.779 -20.117 -2.045 1.00 89.88 309 ALA A O 1
ATOM 2382 N N . ASP A 1 310 ? -4.346 -19.437 -0.590 1.00 89.56 310 ASP A N 1
ATOM 2383 C CA . ASP A 1 310 ? -5.510 -20.108 -1.173 1.00 89.56 310 ASP A CA 1
ATOM 2384 C C . ASP A 1 310 ? -6.597 -19.133 -1.656 1.00 89.56 310 ASP A C 1
ATOM 2386 O O . ASP A 1 310 ? -7.712 -19.543 -1.977 1.00 89.56 310 ASP A O 1
ATOM 2390 N N . GLY A 1 311 ? -6.293 -17.836 -1.723 1.00 93.62 311 GLY A N 1
ATOM 2391 C CA . GLY A 1 311 ? -7.263 -16.832 -2.137 1.00 93.62 311 GLY A CA 1
ATOM 2392 C C . GLY A 1 311 ? -6.828 -15.411 -1.824 1.00 93.62 311 GLY A C 1
ATOM 2393 O O . GLY A 1 311 ? -5.638 -15.097 -1.761 1.00 93.62 311 GLY A O 1
ATOM 2394 N N . TRP A 1 312 ? -7.817 -14.543 -1.641 1.00 96.12 312 TRP A N 1
ATOM 2395 C CA . TRP A 1 312 ? -7.615 -13.120 -1.401 1.00 96.12 312 TRP A CA 1
ATOM 2396 C C . TRP A 1 312 ? -8.467 -12.648 -0.233 1.00 96.12 312 TRP A C 1
ATOM 2398 O O . TRP A 1 312 ? -9.533 -13.196 0.035 1.00 96.12 312 TRP A O 1
ATOM 2408 N N . LEU A 1 313 ? -8.024 -11.590 0.434 1.00 97.25 313 LEU A N 1
ATOM 2409 C CA . LEU A 1 313 ? -8.837 -10.845 1.387 1.00 97.25 313 LEU A CA 1
ATOM 2410 C C . LEU A 1 313 ? -9.127 -9.465 0.820 1.00 97.25 313 LEU A C 1
ATOM 2412 O O . LEU A 1 313 ? -8.197 -8.771 0.422 1.00 97.25 313 LEU A O 1
ATOM 2416 N N . ARG A 1 314 ? -10.388 -9.047 0.829 1.00 97.38 314 ARG A N 1
ATOM 2417 C CA . ARG A 1 314 ? -10.787 -7.674 0.534 1.00 97.38 314 ARG A CA 1
ATOM 2418 C C . ARG A 1 314 ? -10.921 -6.884 1.821 1.00 97.38 314 ARG A C 1
ATOM 2420 O O . ARG A 1 314 ? -11.554 -7.342 2.770 1.00 97.38 314 ARG A O 1
ATOM 2427 N N . THR A 1 315 ? -10.346 -5.696 1.843 1.00 98.00 315 THR A N 1
ATOM 2428 C CA . THR A 1 315 ? -10.525 -4.729 2.922 1.00 98.00 315 THR A CA 1
ATOM 2429 C C . THR A 1 315 ? -11.522 -3.666 2.493 1.00 98.00 315 THR A C 1
ATOM 2431 O O . THR A 1 315 ? -11.626 -3.341 1.314 1.00 98.00 315 THR A O 1
ATOM 2434 N N . ASP A 1 316 ? -12.284 -3.154 3.448 1.00 97.94 316 ASP A N 1
ATOM 2435 C CA . ASP A 1 316 ? -13.197 -2.037 3.247 1.00 97.94 316 ASP A CA 1
ATOM 2436 C C . ASP A 1 316 ? -13.337 -1.293 4.579 1.00 97.94 316 ASP A C 1
ATOM 2438 O O . ASP A 1 316 ? -13.009 -1.827 5.646 1.00 97.94 316 ASP A O 1
ATOM 2442 N N . ASP A 1 317 ? -13.796 -0.053 4.529 1.00 97.19 317 ASP A N 1
ATOM 2443 C CA . ASP A 1 317 ? -13.933 0.765 5.722 1.00 97.19 317 ASP A CA 1
ATOM 2444 C C . ASP A 1 317 ? -14.938 0.154 6.701 1.00 97.19 317 ASP A C 1
ATOM 2446 O O . ASP A 1 317 ? -15.982 -0.384 6.324 1.00 97.19 317 ASP A O 1
ATOM 2450 N N . TYR A 1 318 ? -14.623 0.262 7.993 1.00 97.50 318 TYR A N 1
ATOM 2451 C CA . TYR A 1 318 ? -15.420 -0.261 9.106 1.00 97.50 318 TYR A CA 1
ATOM 2452 C C . TYR A 1 318 ? -15.675 -1.774 9.062 1.00 97.50 318 TYR A C 1
ATOM 2454 O O . TYR A 1 318 ? -16.548 -2.273 9.772 1.00 97.50 318 TYR A O 1
ATOM 2462 N N . GLN A 1 319 ? -14.916 -2.510 8.253 1.00 97.62 319 GLN A N 1
ATOM 2463 C CA . GLN A 1 319 ? -15.027 -3.953 8.121 1.00 97.62 319 GLN A CA 1
ATOM 2464 C C . GLN A 1 319 ? -13.679 -4.605 8.415 1.00 97.62 319 GLN A C 1
ATOM 2466 O O . GLN A 1 319 ? -12.616 -4.068 8.101 1.00 97.62 319 GLN A O 1
ATOM 2471 N N . VAL A 1 320 ? -13.723 -5.789 9.024 1.00 97.81 320 VAL A N 1
ATOM 2472 C CA . VAL A 1 320 ? -12.552 -6.670 9.038 1.00 97.81 320 VAL A CA 1
ATOM 2473 C C . VAL A 1 320 ? -12.323 -7.215 7.625 1.00 97.81 320 VAL A C 1
ATOM 2475 O O . VAL A 1 320 ? -13.301 -7.349 6.879 1.00 97.81 320 VAL A O 1
ATOM 2478 N N . PRO A 1 321 ? -11.083 -7.576 7.249 1.00 98.25 321 PRO A N 1
ATOM 2479 C CA . PRO A 1 321 ? -10.813 -8.179 5.948 1.00 98.25 321 PRO A CA 1
ATOM 2480 C C . PRO A 1 321 ? -11.725 -9.387 5.665 1.00 98.25 321 PRO A C 1
ATOM 2482 O O . PRO A 1 321 ? -11.839 -10.293 6.492 1.00 98.25 321 PRO A O 1
ATOM 2485 N N . GLN A 1 322 ? -12.376 -9.398 4.501 1.00 97.62 322 GLN A N 1
ATOM 2486 C CA . GLN A 1 322 ? -13.322 -10.434 4.078 1.00 97.62 322 GLN A CA 1
ATOM 2487 C C . GLN A 1 322 ? -12.696 -11.351 3.022 1.00 97.62 322 GLN A C 1
ATOM 2489 O O . GLN A 1 322 ? -12.060 -10.851 2.095 1.00 97.62 322 GLN A O 1
ATOM 2494 N N . PRO A 1 323 ? -12.883 -12.679 3.097 1.00 96.56 323 PRO A N 1
ATOM 2495 C CA . PRO A 1 323 ? -12.365 -13.594 2.088 1.00 96.56 323 PRO A CA 1
ATOM 2496 C C . PRO A 1 323 ? -13.050 -13.406 0.732 1.00 96.56 323 PRO A C 1
ATOM 2498 O O . PRO A 1 323 ? -14.267 -13.252 0.635 1.00 96.56 323 PRO A O 1
ATOM 2501 N N . VAL A 1 324 ? -12.249 -13.488 -0.326 1.00 95.12 324 VAL A N 1
ATOM 2502 C CA . VAL A 1 324 ? -12.661 -13.453 -1.727 1.00 95.12 324 VAL A CA 1
ATOM 2503 C C . VAL A 1 324 ? -12.100 -14.696 -2.408 1.00 95.12 324 VAL A C 1
ATOM 2505 O O . VAL A 1 324 ? -10.888 -14.896 -2.478 1.00 95.12 324 VAL A O 1
ATOM 2508 N N . SER A 1 325 ? -12.998 -15.545 -2.911 1.00 85.88 325 SER A N 1
ATOM 2509 C CA . SER A 1 325 ? -12.639 -16.842 -3.499 1.00 85.88 325 SER A CA 1
ATOM 2510 C C . SER A 1 325 ? -11.860 -16.721 -4.807 1.00 85.88 325 SER A C 1
ATOM 2512 O O . SER A 1 325 ? -11.057 -17.591 -5.125 1.00 85.88 325 SER A O 1
ATOM 2514 N N . ARG A 1 326 ? -12.098 -15.655 -5.578 1.00 87.31 326 ARG A N 1
ATOM 2515 C CA . ARG A 1 326 ? -11.389 -15.367 -6.827 1.00 87.31 326 ARG A CA 1
ATOM 2516 C C . ARG A 1 326 ? -11.404 -13.880 -7.148 1.00 87.31 326 ARG A C 1
ATOM 2518 O O . ARG A 1 326 ? -12.413 -13.203 -6.935 1.00 87.31 326 ARG A O 1
ATOM 2525 N N . ILE A 1 327 ? -10.313 -13.397 -7.732 1.00 87.25 327 ILE A N 1
ATOM 2526 C CA . ILE A 1 327 ? -10.333 -12.123 -8.449 1.00 87.25 327 ILE A CA 1
ATOM 2527 C C . ILE A 1 327 ? -11.306 -12.279 -9.625 1.00 87.25 327 ILE A C 1
ATOM 2529 O O . ILE A 1 327 ? -11.401 -13.338 -10.244 1.00 87.25 327 ILE A O 1
ATOM 2533 N N . THR A 1 328 ? -12.118 -11.253 -9.850 1.00 86.06 328 THR A N 1
ATOM 2534 C CA . THR A 1 328 ? -13.111 -11.234 -10.926 1.00 86.06 328 THR A CA 1
ATOM 2535 C C . THR A 1 328 ? -12.666 -10.207 -11.955 1.00 86.06 328 THR A C 1
ATOM 2537 O O . THR A 1 328 ? -11.933 -9.286 -11.606 1.00 86.06 328 THR A O 1
ATOM 2540 N N . ALA A 1 329 ? -13.173 -10.296 -13.184 1.00 79.44 329 ALA A N 1
ATOM 2541 C CA . ALA A 1 329 ? -12.909 -9.280 -14.204 1.00 79.44 329 ALA A CA 1
ATOM 2542 C C . ALA A 1 329 ? -13.327 -7.860 -13.763 1.00 79.44 329 ALA A C 1
ATOM 2544 O O . ALA A 1 329 ? -12.765 -6.879 -14.234 1.00 79.44 329 ALA A O 1
ATOM 2545 N N . ALA A 1 330 ? -14.301 -7.732 -12.850 1.00 79.94 330 ALA A N 1
ATOM 2546 C CA . ALA A 1 330 ? -14.652 -6.440 -12.264 1.00 79.94 330 ALA A CA 1
ATOM 2547 C C . ALA A 1 330 ? -13.515 -5.904 -11.386 1.00 79.94 330 ALA A C 1
ATOM 2549 O O . ALA A 1 330 ? -13.100 -4.769 -11.571 1.00 79.94 330 ALA A O 1
ATOM 2550 N N . HIS A 1 331 ? -12.955 -6.747 -10.514 1.00 84.69 331 HIS A N 1
ATOM 2551 C CA . HIS A 1 331 ? -11.804 -6.369 -9.692 1.00 84.69 331 HIS A CA 1
ATOM 2552 C C . HIS A 1 331 ? -10.596 -5.982 -10.551 1.00 84.69 331 HIS A C 1
ATOM 2554 O O . HIS A 1 331 ? -9.925 -5.015 -10.228 1.00 84.69 331 HIS A O 1
ATOM 2560 N N . GLU A 1 332 ? -10.327 -6.705 -11.644 1.00 81.38 332 GLU A N 1
ATOM 2561 C CA . GLU A 1 332 ? -9.205 -6.407 -12.550 1.00 81.38 332 GLU A CA 1
ATOM 2562 C C . GLU A 1 332 ? -9.305 -5.010 -13.167 1.00 81.38 332 GLU A C 1
ATOM 2564 O O . GLU A 1 332 ? -8.303 -4.308 -13.239 1.00 81.38 332 GLU A O 1
ATOM 2569 N N . ARG A 1 333 ? -10.516 -4.577 -13.537 1.00 81.62 333 ARG A N 1
ATOM 2570 C CA . ARG A 1 333 ? -10.769 -3.229 -14.079 1.00 81.62 333 ARG A CA 1
ATOM 2571 C C . ARG A 1 333 ? -10.641 -2.118 -13.040 1.00 81.62 333 ARG A C 1
ATOM 2573 O O . ARG A 1 333 ? -10.538 -0.957 -13.414 1.00 81.62 333 ARG A O 1
ATOM 2580 N N . GLU A 1 334 ? -10.701 -2.469 -11.762 1.00 89.81 334 GLU A N 1
ATOM 2581 C CA . GLU A 1 334 ? -10.604 -1.538 -10.636 1.00 89.81 334 GLU A CA 1
ATOM 2582 C C . GLU A 1 334 ? -9.192 -1.498 -10.043 1.00 89.81 334 GLU A C 1
ATOM 2584 O O . GLU A 1 334 ? -8.946 -0.707 -9.133 1.00 89.81 334 GLU A O 1
ATOM 2589 N N . VAL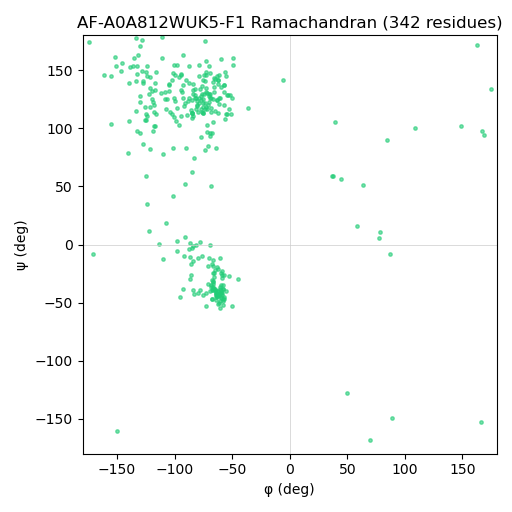 A 1 335 ? -8.264 -2.349 -10.506 1.00 91.81 335 VAL A N 1
ATOM 2590 C CA . VAL A 1 335 ? -6.881 -2.334 -10.019 1.00 91.81 335 VAL A CA 1
ATOM 2591 C C . VAL A 1 335 ? -6.257 -0.990 -10.363 1.00 91.81 335 VAL A C 1
ATOM 2593 O O . VAL A 1 335 ? -6.010 -0.680 -11.524 1.00 91.81 335 VAL A O 1
ATOM 2596 N N . TYR A 1 336 ? -5.970 -0.218 -9.320 1.00 92.50 336 TYR A N 1
ATOM 2597 C CA . TYR A 1 336 ? -5.290 1.063 -9.426 1.00 92.50 336 TYR A CA 1
ATOM 2598 C C . TYR A 1 336 ? -3.782 0.909 -9.251 1.00 92.50 336 TYR A C 1
ATOM 2600 O O . TYR A 1 336 ? -2.997 1.546 -9.945 1.00 92.50 336 TYR A O 1
ATOM 2608 N N . ALA A 1 337 ? -3.367 0.025 -8.340 1.00 92.31 337 ALA A N 1
ATOM 2609 C CA . ALA A 1 337 ? -1.958 -0.251 -8.105 1.00 92.31 337 ALA A CA 1
ATOM 2610 C C . ALA A 1 337 ? -1.701 -1.674 -7.621 1.00 92.31 337 ALA A C 1
ATOM 2612 O O . ALA A 1 337 ? -2.536 -2.289 -6.951 1.00 92.31 337 ALA A O 1
ATOM 2613 N N . LEU A 1 338 ? -0.496 -2.163 -7.908 1.00 91.50 338 LEU A N 1
ATOM 2614 C CA . LEU A 1 338 ? -0.002 -3.473 -7.503 1.00 91.50 338 LEU A CA 1
ATOM 2615 C C . LEU A 1 338 ? 1.240 -3.303 -6.642 1.00 91.50 338 LEU A C 1
ATOM 2617 O O . LEU A 1 338 ? 2.174 -2.599 -7.015 1.00 91.50 338 LEU A O 1
ATOM 2621 N N . LEU A 1 339 ? 1.273 -3.998 -5.510 1.00 91.81 339 LEU A N 1
ATOM 2622 C CA . LEU A 1 339 ? 2.488 -4.164 -4.728 1.00 91.81 339 LEU A CA 1
ATOM 2623 C C . LEU A 1 339 ? 2.949 -5.606 -4.905 1.00 91.81 339 LEU A C 1
ATOM 2625 O O . LEU A 1 339 ? 2.244 -6.562 -4.552 1.00 91.81 339 LEU A O 1
ATOM 2629 N N . LEU A 1 340 ? 4.128 -5.741 -5.498 1.00 88.31 340 LEU A N 1
ATOM 2630 C CA . LEU A 1 340 ? 4.747 -7.016 -5.819 1.00 88.31 340 LEU A CA 1
ATOM 2631 C C . LEU A 1 340 ? 5.701 -7.436 -4.700 1.00 88.31 340 LEU A C 1
ATOM 2633 O O . LEU A 1 340 ? 6.364 -6.611 -4.074 1.00 88.31 340 LEU A O 1
ATOM 2637 N N . ARG A 1 341 ? 5.793 -8.743 -4.471 1.00 85.44 341 ARG A N 1
ATOM 2638 C CA . ARG A 1 341 ? 6.739 -9.362 -3.538 1.00 85.44 341 ARG A CA 1
ATOM 2639 C C . ARG A 1 341 ? 7.554 -10.416 -4.266 1.00 85.44 341 ARG A C 1
ATOM 2641 O O . ARG A 1 341 ? 7.037 -11.057 -5.180 1.00 85.44 341 ARG A O 1
ATOM 2648 N N . LEU A 1 342 ? 8.795 -10.609 -3.837 1.00 81.88 342 LEU A N 1
ATOM 2649 C CA . LEU A 1 342 ? 9.628 -11.705 -4.319 1.00 81.88 342 LEU A CA 1
ATOM 2650 C C . LEU A 1 342 ? 8.917 -13.041 -4.055 1.00 81.88 342 LEU A C 1
ATOM 2652 O O . LEU A 1 342 ? 8.321 -13.226 -2.986 1.00 81.88 342 LEU A O 1
ATOM 2656 N N . ASP A 1 343 ? 8.944 -13.941 -5.030 1.00 80.19 343 ASP A N 1
ATOM 2657 C CA . ASP A 1 343 ? 8.555 -15.331 -4.816 1.00 80.19 343 ASP A CA 1
ATOM 2658 C C . ASP A 1 343 ? 9.785 -16.073 -4.270 1.00 80.19 343 ASP A C 1
ATOM 2660 O O . ASP A 1 343 ? 10.797 -16.191 -4.963 1.00 80.19 343 ASP A O 1
ATOM 2664 N N . GLU A 1 344 ? 9.731 -16.428 -2.980 1.00 72.81 344 GLU A N 1
ATOM 2665 C CA . GLU A 1 344 ? 10.816 -17.099 -2.236 1.00 72.81 344 GLU A CA 1
ATOM 2666 C C . GLU A 1 344 ? 10.876 -18.603 -2.503 1.00 72.81 344 GLU A C 1
ATOM 2668 O O . GLU A 1 344 ? 9.795 -19.244 -2.510 1.00 72.81 344 GLU A O 1
#

Organism: NCBI:txid1628268

pLDDT: mean 70.14, std 26.26, range [27.3, 98.31]

Solvent-accessible surface area (backbone atoms only — not comparable to full-atom values): 22475 Å² total; per-residue (Å²): 140,90,82,90,82,88,81,81,92,77,85,89,79,84,86,84,86,82,86,82,86,78,85,81,85,91,83,77,87,81,83,82,87,83,83,75,90,76,87,83,80,90,73,88,82,81,86,81,84,79,84,79,81,82,85,79,82,93,81,88,88,83,88,84,83,90,80,93,80,92,82,88,82,83,83,84,90,81,85,81,87,79,81,92,77,91,75,91,70,87,77,80,85,72,78,85,77,78,80,83,78,74,81,69,91,50,61,88,79,39,53,67,53,52,63,29,58,57,53,28,20,43,48,55,97,52,40,35,37,28,59,55,22,36,50,53,41,52,52,55,48,40,64,73,50,96,64,56,63,54,40,44,31,25,73,38,32,68,39,51,57,55,48,56,70,35,58,66,40,40,65,92,78,36,76,67,38,51,72,65,50,60,91,57,75,68,69,63,45,52,49,44,40,64,63,48,41,40,54,45,44,71,60,18,56,30,56,79,58,62,39,32,33,31,32,26,36,66,48,99,87,70,48,78,43,76,77,47,79,43,56,54,64,56,83,85,82,79,88,70,69,86,88,69,72,87,58,51,63,67,54,53,54,49,53,56,72,65,42,80,44,50,77,40,76,44,54,78,78,77,76,67,83,83,83,68,90,82,85,77,90,76,58,67,39,76,32,21,32,37,30,46,56,56,94,46,66,60,45,70,47,39,27,24,40,39,56,54,97,86,37,32,29,40,40,48,73,68,32,45,52,40,85,36,86,65,91,44,77,68,55,43,68,23,57,70,44,78,44,74,36,78,64,128